Protein AF-A0A921V4W9-F1 (afdb_monomer_lite)

Secondary structure (DSSP, 8-state):
------------TT--TT--------------TTTSPPPTTT-B-SSSSSS-BBTTTB------TT--HHHHHHHHHHHHHHHHH--S-HHHHHHHHHHHHTT--B-HHHHHHHHHTS-TT-B-TTT--BHHHHHHHHHGGGBS-GGGHHHHHTTS-HHHHHHHHHHH-TTTT--TT--EEEEEEEETTSHHHHHHHHHHHHHHHTTSEEEEEEEETTEEPPHHHHTT--SGGGS-SSSEEEEEEEESS--SSGGGS-TT-HHHHHHHHHS--PPPGGGGGG--

Sequence (284 aa):
MMENLTLTHLDLSDNTLGNNGNAAADLEEVYDCASMEPPQEFFEDKDGDGKIDVCGDICMTIGLKNLSDIEQNHVEQKFLKEFKQLQVPAETKLIGLRSISTLYYFTCSQTQRLMEHFGTFERDSATGCLLRGEVFIVMFNRIIDEWNLSETLSLLDLTTKTQVLDRLGMLNCFHPLQQSEVYRQLQLNAFDQRQLILFLVKLAASGEAELTNVQLNGDTVEPEMWKTWTADDKLPTQGALGCSMRALQPVQSEAQLPPTSMRKKLMQTLLFKLPDKAQEQALS

pLDDT: mean 70.85, std 23.29, range [28.28, 95.38]

Radius of gyration: 22.7 Å; chains: 1; bounding box: 59×56×63 Å

Organism: NCBI:txid325452

Foldseek 3Di:
DDDDDDCPDDDCPPVPVPDDDDDPDPDDPPPPLVPDDDPPLQFDPPVPPPATDGPDDDPADAAPPDDDPVRNVVSLVVVLVVLLVDPDDVVVSLNVLLVVLVRHADALVSLLSVLVSQPLCDADPPQSFGSSLSSCLSNVVRHPQLLCVVVSLVSGDPSSSVVSCVVCPVQSSDALLRFKDWDAWQFLQDPRSVVVLLLQLLCVLVVQKDKPPWDWQNHGDDPVQSNVVNDNVSDDNGTTITIMMGGPDNDRDLVPDDPPHSSNVVNVVSDPPPPDPVVVVVPD

Structure (mmCIF, N/CA/C/O backbone):
data_AF-A0A921V4W9-F1
#
_entry.id   AF-A0A921V4W9-F1
#
loop_
_atom_site.group_PDB
_atom_site.id
_atom_site.type_symbol
_atom_site.label_atom_id
_atom_site.label_alt_id
_atom_site.label_comp_id
_atom_site.label_asym_id
_atom_site.label_entity_id
_atom_site.label_seq_id
_atom_site.pdbx_PDB_ins_code
_atom_site.Cartn_x
_atom_site.Cartn_y
_atom_site.Cartn_z
_atom_site.occupancy
_atom_site.B_iso_or_equiv
_atom_site.auth_seq_id
_atom_site.auth_comp_id
_atom_site.auth_asym_id
_atom_site.auth_atom_id
_atom_site.pdbx_PDB_model_num
ATOM 1 N N . MET A 1 1 ? -30.605 -2.096 -36.189 1.00 34.31 1 MET A N 1
ATOM 2 C CA . MET A 1 1 ? -31.418 -2.093 -34.957 1.00 34.31 1 MET A CA 1
ATOM 3 C C . MET A 1 1 ? -31.055 -3.349 -34.191 1.00 34.31 1 MET A C 1
ATOM 5 O O . MET A 1 1 ? -31.461 -4.423 -34.607 1.00 34.31 1 MET A O 1
ATOM 9 N N . MET A 1 2 ? -30.198 -3.220 -33.181 1.00 32.56 2 MET A N 1
ATOM 10 C CA . MET A 1 2 ? -29.895 -4.281 -32.218 1.00 32.56 2 MET A CA 1
ATOM 11 C C . MET A 1 2 ? -30.256 -3.740 -30.842 1.00 32.56 2 MET A C 1
ATOM 13 O O . MET A 1 2 ? -29.949 -2.591 -30.527 1.00 32.56 2 MET A O 1
ATOM 17 N N . GLU A 1 3 ? -31.011 -4.543 -30.111 1.00 33.91 3 GLU A N 1
ATOM 18 C CA . GLU A 1 3 ? -31.688 -4.190 -28.874 1.00 33.91 3 GLU A CA 1
ATOM 19 C C . GLU A 1 3 ? -30.709 -4.113 -27.697 1.00 33.91 3 GLU A C 1
ATOM 21 O O . GLU A 1 3 ? -29.785 -4.914 -27.568 1.00 33.91 3 GLU A O 1
ATOM 26 N N . ASN A 1 4 ? -30.947 -3.119 -26.842 1.00 36.62 4 ASN A N 1
ATOM 27 C CA . ASN A 1 4 ? -30.321 -2.943 -25.537 1.00 36.62 4 ASN A CA 1
ATOM 28 C C . ASN A 1 4 ? -30.648 -4.146 -24.638 1.00 36.62 4 ASN A C 1
ATOM 30 O O . ASN A 1 4 ? -31.812 -4.353 -24.297 1.00 36.62 4 ASN A O 1
ATOM 34 N N . LEU A 1 5 ? -29.632 -4.886 -24.197 1.00 36.94 5 LEU A N 1
ATOM 35 C CA . LEU A 1 5 ? -29.754 -5.837 -23.092 1.00 36.94 5 LEU A CA 1
ATOM 36 C C . LEU A 1 5 ? -29.299 -5.147 -21.804 1.00 36.94 5 LEU A C 1
ATOM 38 O O . LEU A 1 5 ? -28.118 -5.118 -21.469 1.00 36.94 5 LEU A O 1
ATOM 42 N N . THR A 1 6 ? -30.248 -4.563 -21.077 1.00 40.03 6 THR A N 1
ATOM 43 C CA . THR A 1 6 ? -30.055 -4.169 -19.679 1.00 40.03 6 THR A CA 1
ATOM 44 C C . THR A 1 6 ? -29.946 -5.421 -18.809 1.00 40.03 6 THR A C 1
ATOM 46 O O . THR A 1 6 ? -30.875 -6.225 -18.764 1.00 40.03 6 THR A O 1
ATOM 49 N N . LEU A 1 7 ? -28.819 -5.574 -18.108 1.00 34.88 7 LEU A N 1
ATOM 50 C CA . LEU A 1 7 ? -28.604 -6.568 -17.051 1.00 34.88 7 LEU A CA 1
ATOM 51 C C . LEU A 1 7 ? -29.578 -6.312 -15.890 1.00 34.88 7 LEU A C 1
ATOM 53 O O . LEU A 1 7 ? -29.307 -5.500 -15.011 1.00 34.88 7 LEU A O 1
ATOM 57 N N . THR A 1 8 ? -30.727 -6.983 -15.898 1.00 42.41 8 THR A N 1
ATOM 58 C CA . THR A 1 8 ? -31.728 -6.905 -14.818 1.00 42.41 8 THR A CA 1
ATOM 59 C C . THR A 1 8 ? -31.687 -8.102 -13.868 1.00 42.41 8 THR A C 1
ATOM 61 O O . THR A 1 8 ? -32.458 -8.139 -12.915 1.00 42.41 8 THR A O 1
ATOM 64 N N . HIS A 1 9 ? -30.811 -9.085 -14.103 1.00 39.97 9 HIS A N 1
ATOM 65 C CA . HIS A 1 9 ? -30.684 -10.264 -13.249 1.00 39.97 9 HIS A CA 1
ATOM 66 C C . HIS A 1 9 ? -29.256 -10.820 -13.300 1.00 39.97 9 HIS A C 1
ATOM 68 O O . HIS A 1 9 ? -28.704 -11.004 -14.384 1.00 39.97 9 HIS A O 1
ATOM 74 N N . LEU A 1 10 ? -28.670 -11.081 -12.132 1.00 42.50 10 LEU A N 1
ATOM 75 C CA . LEU A 1 10 ? -27.346 -11.678 -11.970 1.00 42.50 10 LEU A CA 1
ATOM 76 C C . LEU A 1 10 ? -27.567 -13.033 -11.285 1.00 42.50 10 LEU A C 1
ATOM 78 O O . LEU A 1 10 ? -27.857 -13.086 -10.094 1.00 42.50 10 LEU A O 1
ATOM 82 N N . ASP A 1 11 ? -27.557 -14.110 -12.071 1.00 41.72 11 ASP A N 1
ATOM 83 C CA . ASP A 1 11 ? -27.698 -15.479 -11.565 1.00 41.72 11 ASP A CA 1
ATOM 84 C C . ASP A 1 11 ? -26.314 -16.002 -11.153 1.00 41.72 11 ASP A C 1
ATOM 86 O O . ASP A 1 11 ? -25.398 -16.072 -11.971 1.00 41.72 11 ASP A O 1
ATOM 90 N N . LEU A 1 12 ? -26.149 -16.294 -9.862 1.00 46.16 12 LEU A N 1
ATOM 91 C CA . LEU A 1 12 ? -24.894 -16.747 -9.249 1.00 46.16 12 LEU A CA 1
ATOM 92 C C . LEU A 1 12 ? -24.861 -18.266 -9.021 1.00 46.16 12 LEU A C 1
ATOM 94 O O . LEU A 1 12 ? -23.921 -18.761 -8.400 1.00 46.16 12 LEU A O 1
ATOM 98 N N . SER A 1 13 ? -25.867 -19.005 -9.500 1.00 49.69 13 SER A N 1
ATOM 99 C CA . SER A 1 13 ? -25.976 -20.454 -9.279 1.00 49.69 13 SER A CA 1
ATOM 100 C C . SER A 1 13 ? -24.836 -21.266 -9.910 1.00 49.69 13 SER A C 1
ATOM 102 O O . SER A 1 13 ? -24.502 -22.331 -9.395 1.00 49.69 13 SER A O 1
ATOM 104 N N . ASP A 1 14 ? -24.169 -20.721 -10.931 1.00 43.53 14 ASP A N 1
ATOM 105 C CA . ASP A 1 14 ? -23.065 -21.372 -11.650 1.00 43.53 14 ASP A CA 1
ATOM 106 C C . ASP A 1 14 ? -21.669 -20.820 -11.293 1.00 43.53 14 ASP A C 1
ATOM 108 O O . ASP A 1 14 ? -20.692 -21.060 -12.009 1.00 43.53 14 ASP A O 1
ATOM 112 N N . ASN A 1 15 ? -21.520 -20.081 -10.184 1.00 40.69 15 ASN A N 1
ATOM 113 C CA . ASN A 1 15 ? -20.199 -19.602 -9.776 1.00 40.69 15 ASN A CA 1
ATOM 114 C C . ASN A 1 15 ? -19.363 -20.741 -9.159 1.00 40.69 15 ASN A C 1
ATOM 116 O O . ASN A 1 15 ? -19.431 -21.022 -7.966 1.00 40.69 15 ASN A O 1
ATOM 120 N N . THR A 1 16 ? -18.543 -21.400 -9.980 1.00 39.69 16 THR A N 1
ATOM 121 C CA . THR A 1 16 ? -17.633 -22.479 -9.554 1.00 39.69 16 THR A CA 1
ATOM 122 C C . THR A 1 16 ? -16.309 -21.983 -8.953 1.00 39.69 16 THR A C 1
ATOM 124 O O . THR A 1 16 ? -15.367 -22.766 -8.811 1.00 39.69 16 THR A O 1
ATOM 127 N N . LEU A 1 17 ? -16.198 -20.706 -8.567 1.00 39.31 17 LEU A N 1
ATOM 128 C CA . LEU A 1 17 ? -15.087 -20.217 -7.743 1.00 39.31 17 LEU A CA 1
ATOM 129 C C . LEU A 1 17 ? -15.308 -20.631 -6.282 1.00 39.31 17 LEU A C 1
ATOM 131 O O . LEU A 1 17 ? -15.832 -19.869 -5.478 1.00 39.31 17 LEU A O 1
ATOM 135 N N . GLY A 1 18 ? -14.911 -21.862 -5.949 1.00 39.38 18 GLY A N 1
ATOM 136 C CA . GLY A 1 18 ? -14.888 -22.330 -4.559 1.00 39.38 18 GLY A CA 1
ATOM 137 C C . GLY A 1 18 ? -14.968 -23.839 -4.347 1.00 39.38 18 GLY A C 1
ATOM 138 O O . GLY A 1 18 ? -14.787 -24.285 -3.221 1.00 39.38 18 GLY A O 1
ATOM 139 N N . ASN A 1 19 ? -15.201 -24.651 -5.381 1.00 39.69 19 ASN A N 1
ATOM 140 C CA . ASN A 1 19 ? -15.339 -26.095 -5.185 1.00 39.69 19 ASN A CA 1
ATOM 141 C C . ASN A 1 19 ? -14.092 -26.863 -5.635 1.00 39.69 19 ASN A C 1
ATOM 143 O O . ASN A 1 19 ? -14.089 -27.502 -6.682 1.00 39.69 19 ASN A O 1
ATOM 147 N N . ASN A 1 20 ? -13.032 -26.799 -4.828 1.00 32.97 20 ASN A N 1
ATOM 148 C CA . ASN A 1 20 ? -11.929 -27.753 -4.896 1.00 32.97 20 ASN A CA 1
ATOM 149 C C . ASN A 1 20 ? -11.653 -28.327 -3.501 1.00 32.97 20 ASN A C 1
ATOM 151 O O . ASN A 1 20 ? -10.864 -27.785 -2.739 1.00 32.97 20 ASN A O 1
ATOM 155 N N . GLY A 1 21 ? -12.272 -29.479 -3.232 1.00 29.72 21 GLY A N 1
ATOM 156 C CA . GLY A 1 21 ? -11.664 -30.555 -2.451 1.00 29.72 21 GLY A CA 1
ATOM 157 C C . GLY A 1 21 ? -11.807 -30.489 -0.931 1.00 29.72 21 GLY A C 1
ATOM 158 O O . GLY A 1 21 ? -11.017 -29.849 -0.256 1.00 29.72 21 GLY A O 1
ATOM 159 N N . ASN A 1 22 ? -12.752 -31.284 -0.416 1.00 34.72 22 ASN A N 1
ATOM 160 C CA . ASN A 1 22 ? -12.666 -32.134 0.785 1.00 34.72 22 ASN A CA 1
ATOM 161 C C . ASN A 1 22 ? -11.309 -32.141 1.535 1.00 34.72 22 ASN A C 1
ATOM 163 O O . ASN A 1 22 ? -10.578 -33.134 1.526 1.00 34.72 22 ASN A O 1
ATOM 167 N N . ALA A 1 23 ? -11.012 -31.071 2.262 1.00 32.16 23 ALA A N 1
ATOM 168 C CA . ALA A 1 23 ? -10.075 -31.090 3.371 1.00 32.16 23 ALA A CA 1
ATOM 169 C C . ALA A 1 23 ? -10.890 -30.781 4.623 1.00 32.16 23 ALA A C 1
ATOM 171 O O . ALA A 1 23 ? -11.484 -29.713 4.739 1.00 32.16 23 ALA A O 1
ATOM 172 N N . ALA A 1 24 ? -10.970 -31.756 5.525 1.00 33.78 24 ALA A N 1
ATOM 173 C CA . ALA A 1 24 ? -11.466 -31.551 6.873 1.00 33.78 24 ALA A CA 1
ATOM 174 C C . ALA A 1 24 ? -10.515 -30.570 7.577 1.00 33.78 24 ALA A C 1
ATOM 176 O O . ALA A 1 24 ? -9.504 -30.978 8.141 1.00 33.78 24 ALA A O 1
ATOM 177 N N . ALA A 1 25 ? -10.797 -29.280 7.441 1.00 31.77 25 ALA A N 1
ATOM 178 C CA . ALA A 1 25 ? -10.239 -28.223 8.258 1.00 31.77 25 ALA A CA 1
ATOM 179 C C . ALA A 1 25 ? -11.334 -27.833 9.246 1.00 31.77 25 ALA A C 1
ATOM 181 O O . ALA A 1 25 ? -12.488 -27.634 8.861 1.00 31.77 25 ALA A O 1
ATOM 182 N N . ASP A 1 26 ? -10.968 -27.848 10.520 1.00 31.42 26 ASP A N 1
ATOM 183 C CA . ASP A 1 26 ? -11.830 -27.517 11.639 1.00 31.42 26 ASP A CA 1
ATOM 184 C C . ASP A 1 26 ? -12.581 -26.204 11.385 1.00 31.42 26 ASP A C 1
ATOM 186 O O . ASP A 1 26 ? -12.045 -25.275 10.785 1.00 31.42 26 ASP A O 1
ATOM 190 N N . LEU A 1 27 ? -13.846 -26.171 11.809 1.00 31.28 27 LEU A N 1
ATOM 191 C CA . LEU A 1 27 ? -14.762 -25.037 11.705 1.00 31.28 27 LEU A CA 1
ATOM 192 C C . LEU A 1 27 ? -14.143 -23.774 12.333 1.00 31.28 27 LEU A C 1
ATOM 194 O O . LEU A 1 27 ? -14.368 -23.486 13.506 1.00 31.28 27 LEU A O 1
ATOM 198 N N . GLU A 1 28 ? -13.383 -23.004 11.556 1.00 30.91 28 GLU A N 1
ATOM 199 C CA . GLU A 1 28 ? -13.217 -21.578 11.803 1.00 30.91 28 GLU A CA 1
ATOM 200 C C . GLU A 1 28 ? -14.597 -20.940 11.634 1.00 30.91 28 GLU A C 1
ATOM 202 O O . GLU A 1 28 ? -15.241 -21.076 10.589 1.00 30.91 28 GLU A O 1
ATOM 207 N N . GLU A 1 29 ? -15.085 -20.286 12.688 1.00 29.58 29 GLU A N 1
ATOM 208 C CA . GLU A 1 29 ? -16.279 -19.450 12.619 1.00 29.58 29 GLU A CA 1
ATOM 209 C C . GLU A 1 29 ? -16.035 -18.350 11.580 1.00 29.58 29 GLU A C 1
ATOM 211 O O . GLU A 1 29 ? -15.402 -17.327 11.843 1.00 29.58 29 GLU A O 1
ATOM 216 N N . VAL A 1 30 ? -16.532 -18.571 10.365 1.00 28.44 30 VAL A N 1
ATOM 217 C CA . VAL A 1 30 ? -16.669 -17.529 9.354 1.00 28.44 30 VAL A CA 1
ATOM 218 C C . VAL A 1 30 ? -17.695 -16.541 9.900 1.00 28.44 30 VAL A C 1
ATOM 220 O O . VAL A 1 30 ? -18.902 -16.761 9.807 1.00 28.44 30 VAL A O 1
ATOM 223 N N . TYR A 1 31 ? -17.215 -15.469 10.527 1.00 29.55 31 TYR A N 1
ATOM 224 C CA . TYR A 1 31 ? -18.060 -14.372 10.977 1.00 29.55 31 TYR A CA 1
ATOM 225 C C . TYR A 1 31 ? -18.630 -13.653 9.752 1.00 29.55 31 TYR A C 1
ATOM 227 O O . TYR A 1 31 ? -17.961 -12.834 9.120 1.00 29.55 31 TYR A O 1
ATOM 235 N N . ASP A 1 32 ? -19.876 -13.974 9.406 1.00 33.12 32 ASP A N 1
ATOM 236 C CA . ASP A 1 32 ? -20.643 -13.241 8.407 1.00 33.12 32 ASP A CA 1
ATOM 237 C C . ASP A 1 32 ? -20.985 -11.848 8.957 1.00 33.12 32 ASP A C 1
ATOM 239 O O . ASP A 1 32 ? -21.989 -11.642 9.642 1.00 33.12 32 ASP A O 1
ATOM 243 N N . CYS A 1 33 ? -20.121 -10.878 8.659 1.00 29.45 33 CYS A N 1
ATOM 244 C CA . CYS A 1 33 ? -20.286 -9.476 9.034 1.00 29.45 33 CYS A CA 1
ATOM 245 C C . CYS A 1 33 ? -21.594 -8.851 8.512 1.00 29.45 33 CYS A C 1
ATOM 247 O O . CYS A 1 33 ? -21.994 -7.815 9.035 1.00 29.45 33 CYS A O 1
ATOM 249 N N . ALA A 1 34 ? -22.252 -9.439 7.502 1.00 30.02 34 ALA A N 1
ATOM 250 C CA . ALA A 1 34 ? -23.548 -8.967 7.008 1.00 30.02 34 ALA A CA 1
ATOM 251 C C . ALA A 1 34 ? -24.726 -9.459 7.869 1.00 30.02 34 ALA A C 1
ATOM 253 O O . ALA A 1 34 ? -25.808 -8.877 7.809 1.00 30.02 34 ALA A O 1
ATOM 254 N N . SER A 1 35 ? -24.513 -10.502 8.678 1.00 30.45 35 SER A N 1
ATOM 255 C CA . SER A 1 35 ? -25.516 -11.092 9.574 1.00 30.45 35 SER A CA 1
ATOM 256 C C . SER A 1 35 ? -25.479 -10.543 11.005 1.00 30.45 35 SER A C 1
ATOM 258 O O . SER A 1 35 ? -26.376 -10.831 11.796 1.00 30.45 35 SER A O 1
ATOM 260 N N . MET A 1 36 ? -24.460 -9.748 11.355 1.00 32.34 36 MET A N 1
ATOM 261 C CA . MET A 1 36 ? -24.387 -9.117 12.670 1.00 32.34 36 MET A CA 1
ATOM 262 C C . MET A 1 36 ? -25.380 -7.961 12.753 1.00 32.34 36 MET A C 1
ATOM 264 O O . MET A 1 36 ? -25.218 -6.943 12.079 1.00 32.34 36 MET A O 1
ATOM 268 N N . GLU A 1 37 ? -26.392 -8.104 13.610 1.00 33.03 37 GLU A N 1
ATOM 269 C CA . GLU A 1 37 ? -27.265 -6.987 13.952 1.00 33.03 37 GLU A CA 1
ATOM 270 C C . GLU A 1 37 ? -26.421 -5.871 14.597 1.00 33.03 37 GLU A C 1
ATOM 272 O O . GLU A 1 37 ? -25.704 -6.125 15.574 1.00 33.03 37 GLU A O 1
ATOM 277 N N . PRO A 1 38 ? -26.455 -4.638 14.059 1.00 36.62 38 PRO A N 1
ATOM 278 C CA . PRO A 1 38 ? -25.764 -3.518 14.675 1.00 36.62 38 PRO A CA 1
ATOM 279 C C . PRO A 1 38 ? -26.324 -3.310 16.091 1.00 36.62 38 PRO A C 1
ATOM 281 O O . PRO A 1 38 ? -27.544 -3.343 16.269 1.00 36.62 38 PRO A O 1
ATOM 284 N N . PRO A 1 39 ? -25.474 -3.105 17.114 1.00 36.75 39 PRO A N 1
ATOM 285 C CA . PRO A 1 39 ? -25.946 -2.929 18.482 1.00 36.75 39 PRO A CA 1
ATOM 286 C C . PRO A 1 39 ? -26.931 -1.754 18.561 1.00 36.75 39 PRO A C 1
ATOM 288 O O . PRO A 1 39 ? -26.575 -0.618 18.247 1.00 36.75 39 PRO A O 1
ATOM 291 N N . GLN A 1 40 ? -28.164 -2.050 18.993 1.00 34.09 40 GLN A N 1
ATOM 292 C CA . GLN A 1 40 ? -29.301 -1.117 19.033 1.00 34.09 40 GLN A CA 1
ATOM 293 C C . GLN A 1 40 ? -29.005 0.173 19.813 1.00 34.09 40 GLN A C 1
ATOM 295 O O . GLN A 1 40 ? -29.494 1.233 19.448 1.00 34.09 40 GLN A O 1
ATOM 300 N N . GLU A 1 41 ? -28.170 0.103 20.851 1.00 37.88 41 GLU A N 1
ATOM 301 C CA . GLU A 1 41 ? -27.848 1.252 21.713 1.00 37.88 41 GLU A CA 1
ATOM 302 C C . GLU A 1 41 ? -26.733 2.161 21.159 1.00 37.88 41 GLU A C 1
ATOM 304 O O . GLU A 1 41 ? -26.455 3.221 21.720 1.00 37.88 41 GLU A O 1
ATOM 309 N N . PHE A 1 42 ? -26.057 1.759 20.078 1.00 37.62 42 PHE A N 1
ATOM 310 C CA . PHE A 1 42 ? -24.886 2.475 19.555 1.00 37.62 42 PHE A CA 1
ATOM 311 C C . PHE A 1 42 ? -25.248 3.487 18.455 1.00 37.62 42 PHE A C 1
ATOM 313 O O . PHE A 1 42 ? -24.480 4.412 18.186 1.00 37.62 42 PHE A O 1
ATOM 320 N N . PHE A 1 43 ? -26.407 3.302 17.819 1.00 43.62 43 PHE A N 1
ATOM 321 C CA . PHE A 1 43 ? -26.755 3.922 16.547 1.00 43.62 43 PHE A CA 1
ATOM 322 C C . PHE A 1 43 ? -28.270 4.216 16.464 1.00 43.62 43 PHE A C 1
ATOM 324 O O . PHE A 1 43 ? -28.994 3.541 15.737 1.00 43.62 43 PHE A O 1
ATOM 331 N N . GLU A 1 44 ? -28.768 5.203 17.214 1.00 42.12 44 GLU A N 1
ATOM 332 C CA . GLU A 1 44 ? -30.156 5.683 17.080 1.00 42.12 44 GLU A CA 1
ATOM 333 C C . GLU A 1 44 ? -30.188 6.929 16.181 1.00 42.12 44 GLU A C 1
ATOM 335 O O . GLU A 1 44 ? -29.396 7.831 16.389 1.00 42.12 44 GLU A O 1
ATOM 340 N N . ASP A 1 45 ? -31.082 7.007 15.193 1.00 48.72 45 ASP A N 1
ATOM 341 C CA . ASP A 1 45 ? -31.432 8.261 14.493 1.00 48.72 45 ASP A CA 1
ATOM 342 C C . ASP A 1 45 ? -32.591 8.901 15.270 1.00 48.72 45 ASP A C 1
ATOM 344 O O . ASP A 1 45 ? -33.755 8.513 15.115 1.00 48.72 45 ASP A O 1
ATOM 348 N N . LYS A 1 46 ? -32.267 9.773 16.228 1.00 46.31 46 LYS A N 1
ATOM 349 C CA . LYS A 1 46 ? -33.241 10.310 17.186 1.00 46.31 46 LYS A CA 1
ATOM 350 C C . LYS A 1 46 ? -34.092 11.416 16.592 1.00 46.31 46 LYS A C 1
ATOM 352 O O . LYS A 1 46 ? -35.219 11.605 17.061 1.00 46.31 46 LYS A O 1
ATOM 357 N N . ASP A 1 47 ? -33.565 12.165 15.630 1.00 51.16 47 ASP A N 1
ATOM 358 C CA . ASP A 1 47 ? -34.279 13.280 15.011 1.00 51.16 47 ASP A CA 1
ATOM 359 C C . ASP A 1 47 ? -34.923 12.936 13.657 1.00 51.16 47 ASP A C 1
ATOM 361 O O . ASP A 1 47 ? -35.766 13.697 13.168 1.00 51.16 47 ASP A O 1
ATOM 365 N N . GLY A 1 48 ? -34.650 11.742 13.124 1.00 45.78 48 GLY A N 1
ATOM 366 C CA . GLY A 1 48 ? -35.260 11.213 11.911 1.00 45.78 48 GLY A CA 1
ATOM 367 C C . GLY A 1 48 ? -34.745 11.890 10.644 1.00 45.78 48 GLY A C 1
ATOM 368 O O . GLY A 1 48 ? -35.463 11.915 9.638 1.00 45.78 48 GLY A O 1
ATOM 369 N N . ASP A 1 49 ? -33.548 12.481 10.688 1.00 51.09 49 ASP A N 1
ATOM 370 C CA . ASP A 1 49 ? -32.942 13.180 9.556 1.00 51.09 49 ASP A CA 1
ATOM 371 C C . ASP A 1 49 ? -32.159 12.252 8.605 1.00 51.09 49 ASP A C 1
ATOM 373 O O . ASP A 1 49 ? -31.670 12.696 7.556 1.00 51.09 49 ASP A O 1
ATOM 377 N N . GLY A 1 50 ? -32.097 10.954 8.925 1.00 38.38 50 GLY A N 1
ATOM 378 C CA . GLY A 1 50 ? -31.375 9.942 8.163 1.00 38.38 50 GLY A CA 1
ATOM 379 C C . GLY A 1 50 ? -29.896 9.827 8.537 1.00 38.38 50 GLY A C 1
ATOM 380 O O . GLY A 1 50 ? -29.136 9.207 7.784 1.00 38.38 50 GLY A O 1
ATOM 381 N N . LYS A 1 51 ? -29.465 10.416 9.659 1.00 43.22 51 LYS A N 1
ATOM 382 C CA . LYS A 1 51 ? -28.119 10.276 10.223 1.00 43.22 51 LYS A CA 1
ATOM 383 C C . LYS A 1 51 ? -28.185 9.547 11.556 1.00 43.22 51 LYS A C 1
ATOM 385 O O . LYS A 1 51 ? -29.160 9.588 12.286 1.00 43.22 51 LYS A O 1
ATOM 390 N N . ILE A 1 52 ? -27.106 8.841 11.863 1.00 42.81 52 ILE A N 1
ATOM 391 C CA . ILE A 1 52 ? -27.017 8.085 13.102 1.00 42.81 52 ILE A CA 1
ATOM 392 C C . ILE A 1 52 ? -26.512 9.006 14.220 1.00 42.81 52 ILE A C 1
ATOM 394 O O . ILE A 1 52 ? -25.341 9.400 14.205 1.00 42.81 52 ILE A O 1
ATOM 398 N N . ASP A 1 53 ? -27.369 9.295 15.199 1.00 44.53 53 ASP A N 1
ATOM 399 C CA . ASP A 1 53 ? -27.029 10.012 16.426 1.00 44.53 53 ASP A CA 1
ATOM 400 C C . ASP A 1 53 ? -26.356 9.047 17.406 1.00 44.53 53 ASP A C 1
ATOM 402 O O . ASP A 1 53 ? -26.976 8.373 18.233 1.00 44.53 53 ASP A O 1
ATOM 406 N N . VAL A 1 54 ? -25.031 8.966 17.327 1.00 39.69 54 VAL A N 1
ATOM 407 C CA . VAL A 1 54 ? -24.258 8.273 18.362 1.00 39.69 54 VAL A CA 1
ATOM 408 C C . VAL A 1 54 ? -24.449 9.040 19.674 1.00 39.69 54 VAL A C 1
ATOM 410 O O . VAL A 1 54 ? -24.306 10.262 19.699 1.00 39.69 54 VAL A O 1
ATOM 413 N N . CYS A 1 55 ? -24.808 8.321 20.744 1.00 31.41 55 CYS A N 1
ATOM 414 C CA . CYS A 1 55 ? -25.153 8.841 22.071 1.00 31.41 55 CYS A CA 1
ATOM 415 C C . CYS A 1 55 ? -24.470 10.179 22.438 1.00 31.41 55 CYS A C 1
ATOM 417 O O . CYS A 1 55 ? -23.317 10.205 22.864 1.00 31.41 55 CYS A O 1
ATOM 419 N N . GLY A 1 56 ? -25.250 11.264 22.350 1.00 29.34 56 GLY A N 1
ATOM 420 C CA . GLY A 1 56 ? -24.920 12.602 22.848 1.00 29.34 56 GLY A CA 1
ATOM 421 C C . GLY A 1 56 ? -24.319 13.536 21.797 1.00 29.34 56 GLY A C 1
ATOM 422 O O . GLY A 1 56 ? -23.109 13.591 21.643 1.00 29.34 56 GLY A O 1
ATOM 423 N N . ASP A 1 57 ? -25.167 14.343 21.153 1.00 28.28 57 ASP A N 1
ATOM 424 C CA . ASP A 1 57 ? -24.816 15.546 20.377 1.00 28.28 57 ASP A CA 1
ATOM 425 C C . ASP A 1 57 ? -23.831 15.376 19.201 1.00 28.28 57 ASP A C 1
ATOM 427 O O . ASP A 1 57 ? -23.100 16.317 18.866 1.00 28.28 57 ASP A O 1
ATOM 431 N N . ILE A 1 58 ? -23.786 14.219 18.534 1.00 34.41 58 ILE A N 1
ATOM 432 C CA . ILE A 1 58 ? -22.859 13.984 17.414 1.00 34.41 58 ILE A CA 1
ATOM 433 C C . ILE A 1 58 ? -23.616 13.651 16.133 1.00 34.41 58 ILE A C 1
ATOM 435 O O . ILE A 1 58 ? -23.651 12.518 15.667 1.00 34.41 58 ILE A O 1
ATOM 439 N N . CYS A 1 59 ? -24.130 14.696 15.495 1.00 28.95 59 CYS A N 1
ATOM 440 C CA . CYS A 1 59 ? -24.390 14.675 14.065 1.00 28.95 59 CYS A CA 1
ATOM 441 C C . CYS A 1 59 ? -23.020 14.780 13.360 1.00 28.95 59 CYS A C 1
ATOM 443 O O . CYS A 1 59 ? -22.445 15.868 13.258 1.00 28.95 59 CYS A O 1
ATOM 445 N N . MET A 1 60 ? -22.411 13.653 12.978 1.00 35.88 60 MET A N 1
ATOM 446 C CA . MET A 1 60 ? -21.126 13.645 12.265 1.00 35.88 60 MET A CA 1
ATOM 447 C C . MET A 1 60 ? -21.342 13.647 10.758 1.00 35.88 60 MET A C 1
ATOM 449 O O . MET A 1 60 ? -22.200 12.960 10.221 1.00 35.88 60 MET A O 1
ATOM 453 N N . THR A 1 61 ? -20.552 14.451 10.058 1.00 34.69 61 THR A N 1
ATOM 454 C CA . THR A 1 61 ? -20.603 14.594 8.604 1.00 34.69 61 THR A CA 1
ATOM 455 C C . THR A 1 61 ? -19.164 14.612 8.092 1.00 34.69 61 THR A C 1
ATOM 457 O O . THR A 1 61 ? -18.595 15.678 7.893 1.00 34.69 61 THR A O 1
ATOM 460 N N . ILE A 1 62 ? -18.525 13.447 7.934 1.00 36.59 62 ILE A N 1
ATOM 461 C CA . ILE A 1 62 ? -17.121 13.347 7.481 1.00 36.59 62 ILE A CA 1
ATOM 462 C C . ILE A 1 62 ? -17.070 12.754 6.071 1.00 36.59 62 ILE A C 1
ATOM 464 O O . ILE A 1 62 ? -16.747 11.595 5.863 1.00 36.59 62 ILE A O 1
ATOM 468 N N . GLY A 1 63 ? -17.416 13.547 5.062 1.00 36.00 63 GLY A N 1
ATOM 469 C CA . GLY A 1 63 ? -17.385 13.063 3.674 1.00 36.00 63 GLY A CA 1
ATOM 470 C C . GLY A 1 63 ? -18.369 13.727 2.720 1.00 36.00 63 GLY A C 1
ATOM 471 O O . GLY A 1 63 ? -18.478 13.307 1.569 1.00 36.00 63 GLY A O 1
ATOM 472 N N . LEU A 1 64 ? -19.081 14.776 3.143 1.00 33.69 64 LEU A N 1
ATOM 473 C CA . LEU A 1 64 ? -19.807 15.610 2.190 1.00 33.69 64 LEU A CA 1
ATOM 474 C C . LEU A 1 64 ? -18.821 16.507 1.439 1.00 33.69 64 LEU A C 1
ATOM 476 O O . LEU A 1 64 ? -17.990 17.180 2.043 1.00 33.69 64 LEU A O 1
ATOM 480 N N . LYS A 1 65 ? -18.970 16.556 0.111 1.00 34.53 65 LYS A N 1
ATOM 481 C CA . LYS A 1 65 ? -18.165 17.335 -0.850 1.00 34.53 65 LYS A CA 1
ATOM 482 C C . LYS A 1 65 ? -18.169 18.869 -0.643 1.00 34.53 65 LYS A C 1
ATOM 484 O O . LYS A 1 65 ? -17.746 19.581 -1.543 1.00 34.53 65 LYS A O 1
ATOM 489 N N . ASN A 1 66 ? -18.621 19.385 0.503 1.0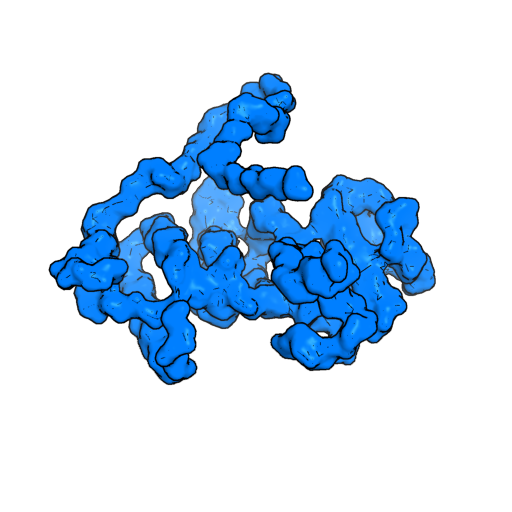0 39.16 66 ASN A N 1
ATOM 490 C CA . ASN A 1 66 ? -18.897 20.810 0.733 1.00 39.16 66 ASN A CA 1
ATOM 491 C C . ASN A 1 66 ? -18.443 21.350 2.107 1.00 39.16 66 ASN A C 1
ATOM 493 O O . ASN A 1 66 ? -18.875 22.435 2.483 1.00 39.16 66 ASN A O 1
ATOM 497 N N . LEU A 1 67 ? -17.611 20.626 2.864 1.00 41.03 67 LEU A N 1
ATOM 498 C CA . LEU A 1 67 ? -17.027 21.149 4.108 1.00 41.03 67 LEU A CA 1
ATOM 499 C C . LEU A 1 67 ? -15.633 21.712 3.848 1.00 41.03 67 LEU A C 1
ATOM 501 O O . LEU A 1 67 ? -14.818 21.062 3.190 1.00 41.03 67 LEU A O 1
ATOM 505 N N . SER A 1 68 ? -15.358 22.895 4.393 1.00 49.34 68 SER A N 1
ATOM 506 C CA . SER A 1 68 ? -14.016 23.477 4.412 1.00 49.34 68 SER A CA 1
ATOM 507 C C . SER A 1 68 ? -13.055 22.623 5.248 1.00 49.34 68 SER A C 1
ATOM 509 O O . SER A 1 68 ? -13.470 21.915 6.169 1.00 49.34 68 SER A O 1
ATOM 511 N N . ASP A 1 69 ? -11.752 22.727 4.980 1.00 50.81 69 ASP A N 1
ATOM 512 C CA . ASP A 1 69 ? -10.705 21.997 5.715 1.00 50.81 69 ASP A CA 1
ATOM 513 C C . ASP A 1 69 ? -10.788 22.211 7.239 1.00 50.81 69 ASP A C 1
ATOM 515 O O . ASP A 1 69 ? -10.437 21.336 8.030 1.00 50.81 69 ASP A O 1
ATOM 519 N N . ILE A 1 70 ? -11.274 23.379 7.672 1.00 48.78 70 ILE A N 1
ATOM 520 C CA . ILE A 1 70 ? -11.453 23.730 9.087 1.00 48.78 70 ILE A CA 1
ATOM 521 C C . ILE A 1 70 ? -12.588 22.911 9.710 1.00 48.78 70 ILE A C 1
ATOM 523 O O . ILE A 1 70 ? -12.444 22.399 10.820 1.00 48.78 70 ILE A O 1
ATOM 527 N N . GLU A 1 71 ? -13.705 22.766 9.000 1.00 50.41 71 GLU A N 1
ATOM 528 C CA . GLU A 1 71 ? -14.866 22.009 9.471 1.00 50.41 71 GLU A CA 1
ATOM 529 C C . GLU A 1 71 ? -14.560 20.512 9.507 1.00 50.41 71 GLU A C 1
ATOM 531 O O . GLU A 1 71 ? -14.867 19.855 10.498 1.00 50.41 71 GLU A O 1
ATOM 536 N N . GLN A 1 72 ? -13.860 19.988 8.497 1.00 52.00 72 GLN A N 1
ATOM 537 C CA . GLN A 1 72 ? -13.408 18.593 8.496 1.00 52.00 72 GLN A CA 1
ATOM 538 C C . GLN A 1 72 ? -12.488 18.295 9.688 1.00 52.00 72 GLN A C 1
ATOM 540 O O . GLN A 1 72 ? -12.713 17.325 10.411 1.00 52.00 72 GLN A O 1
ATOM 545 N N . ASN A 1 73 ? -11.510 19.170 9.955 1.00 55.25 73 ASN A N 1
ATOM 546 C CA . ASN A 1 73 ? -10.632 19.038 11.120 1.00 55.25 73 ASN A CA 1
ATOM 547 C C . ASN A 1 73 ? -11.401 19.126 12.447 1.00 55.25 73 ASN A C 1
ATOM 549 O O . ASN A 1 73 ? -11.086 18.401 13.388 1.00 55.25 73 ASN A O 1
ATOM 553 N N . HIS A 1 74 ? -12.402 20.003 12.554 1.00 55.50 74 HIS A N 1
ATOM 554 C CA . HIS A 1 74 ? -13.200 20.131 13.775 1.00 55.50 74 HIS A CA 1
ATOM 555 C C . HIS A 1 74 ? -14.014 18.864 14.064 1.00 55.50 74 HIS A C 1
ATOM 557 O O . HIS A 1 74 ? -14.024 18.380 15.198 1.00 55.50 74 HIS A O 1
ATOM 563 N N . VAL A 1 75 ? -14.657 18.307 13.035 1.00 55.59 75 VAL A N 1
ATOM 564 C CA . VAL A 1 75 ? -15.452 17.080 13.148 1.00 55.59 75 VAL A CA 1
ATOM 565 C C . VAL A 1 75 ? -14.553 15.877 13.453 1.00 55.59 75 VAL A C 1
ATOM 567 O O . VAL A 1 75 ? -14.882 15.084 14.332 1.00 55.59 75 VAL A O 1
ATOM 570 N N . GLU A 1 76 ? -13.376 15.784 12.828 1.00 59.31 76 GLU A N 1
ATOM 571 C CA . GLU A 1 76 ? -12.376 14.757 13.146 1.00 59.31 76 GLU A CA 1
ATOM 572 C C . GLU A 1 76 ? -11.908 14.847 14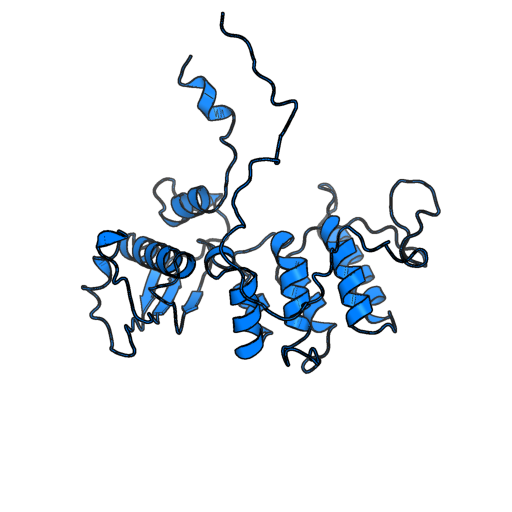.605 1.00 59.31 76 GLU A C 1
ATOM 574 O O . GLU A 1 76 ? -11.894 13.849 15.321 1.00 59.31 76 GLU A O 1
ATOM 579 N N . GLN A 1 77 ? -11.546 16.041 15.081 1.00 60.84 77 GLN A N 1
ATOM 580 C CA . GLN A 1 77 ? -11.096 16.226 16.465 1.00 60.84 77 GLN A CA 1
ATOM 581 C C . GLN A 1 77 ? -12.186 15.854 17.470 1.00 60.84 77 GLN A C 1
ATOM 583 O O . GLN A 1 77 ? -11.886 15.292 18.525 1.00 60.84 77 GLN A O 1
ATOM 588 N N . LYS A 1 78 ? -13.449 16.143 17.143 1.00 61.59 78 LYS A N 1
ATOM 589 C CA . LYS A 1 78 ? -14.597 15.744 17.955 1.00 61.59 78 LYS A CA 1
ATOM 590 C C . LYS A 1 78 ? -14.751 14.218 17.978 1.00 61.59 78 LYS A C 1
ATOM 592 O O . LYS A 1 78 ? -14.741 13.649 19.068 1.00 61.59 78 LYS A O 1
ATOM 597 N N . PHE A 1 79 ? -14.720 13.571 16.809 1.00 66.75 79 PHE A N 1
ATOM 598 C CA . PHE A 1 79 ? -14.750 12.112 16.687 1.00 66.75 79 PHE A CA 1
ATOM 599 C C . PHE A 1 79 ? -13.645 11.435 17.496 1.00 66.75 79 PHE A C 1
ATOM 601 O O . PHE A 1 79 ? -13.919 10.575 18.324 1.00 66.75 79 PHE A O 1
ATOM 608 N N . LEU A 1 80 ? -12.388 11.837 17.287 1.00 65.25 80 LEU A N 1
ATOM 609 C CA . LEU A 1 80 ? -11.235 11.237 17.961 1.00 65.25 80 LEU A CA 1
ATOM 610 C C . LEU A 1 80 ? -11.312 11.436 19.478 1.00 65.25 80 LEU A C 1
ATOM 612 O O . LEU A 1 80 ? -10.963 10.542 20.252 1.00 65.25 80 LEU A O 1
ATOM 616 N N . LYS A 1 81 ? -11.802 12.598 19.925 1.00 64.75 81 LYS A N 1
ATOM 617 C CA . LYS A 1 81 ? -12.007 12.882 21.346 1.00 64.75 81 LYS A CA 1
ATOM 618 C C . LYS A 1 81 ? -13.065 11.963 21.950 1.00 64.75 81 LYS A C 1
ATOM 620 O O . LYS A 1 81 ? -12.819 11.406 23.018 1.00 64.75 81 LYS A O 1
ATOM 625 N N . GLU A 1 82 ? -14.198 11.790 21.286 1.00 64.94 82 GLU A N 1
ATOM 626 C CA . GLU A 1 82 ? -15.287 10.926 21.754 1.00 64.94 82 GLU A CA 1
ATOM 627 C C . GLU A 1 82 ? -14.890 9.453 21.688 1.00 64.94 82 GLU A C 1
ATOM 629 O O . GLU A 1 82 ? -14.998 8.745 22.685 1.00 64.94 82 GLU A O 1
ATOM 634 N N . PHE A 1 83 ? -14.288 9.015 20.581 1.00 68.00 83 PHE A N 1
ATOM 635 C CA . PHE A 1 83 ? -13.760 7.663 20.401 1.00 68.00 83 PHE A CA 1
ATOM 636 C C . PHE A 1 83 ? -12.734 7.289 21.480 1.00 68.00 83 PHE A C 1
ATOM 638 O O . PHE A 1 83 ? -12.740 6.175 22.011 1.00 68.00 83 PHE A O 1
ATOM 645 N N . LYS A 1 84 ? -11.876 8.240 21.868 1.00 67.62 84 LYS A N 1
ATOM 646 C CA . LYS A 1 84 ? -10.939 8.074 22.986 1.00 67.62 84 LYS A CA 1
ATOM 647 C C . LYS A 1 84 ? -11.647 7.984 24.340 1.00 67.62 84 LYS A C 1
ATOM 649 O O . LYS A 1 84 ? -11.163 7.281 25.225 1.00 67.62 84 LYS A O 1
ATOM 654 N N . GLN A 1 85 ? -12.743 8.716 24.524 1.00 68.44 85 GLN A N 1
ATOM 655 C CA . GLN A 1 85 ? -13.519 8.737 25.768 1.00 68.44 85 GLN A CA 1
ATOM 656 C C . GLN A 1 85 ? -14.398 7.493 25.949 1.00 68.44 85 GLN A C 1
ATOM 658 O O . GLN A 1 85 ? -14.773 7.195 27.084 1.00 68.44 85 GLN A O 1
ATOM 663 N N . LEU A 1 86 ? -14.672 6.736 24.879 1.00 67.00 86 LEU A N 1
ATOM 664 C CA . LEU A 1 86 ? -15.380 5.459 24.955 1.00 67.00 86 LEU A CA 1
ATOM 665 C C . LEU A 1 86 ? -14.600 4.450 25.817 1.00 67.00 86 LEU A C 1
ATOM 667 O O . LEU A 1 86 ? -13.554 3.923 25.418 1.00 67.00 86 LEU A O 1
ATOM 671 N N . GLN A 1 87 ? -15.147 4.149 26.996 1.00 71.75 87 GLN A N 1
ATOM 672 C CA . GLN A 1 87 ? -14.663 3.102 27.900 1.00 71.75 87 GLN A CA 1
ATOM 673 C C . GLN A 1 87 ? -15.254 1.735 27.534 1.00 71.75 87 GLN A C 1
ATOM 675 O O . GLN A 1 87 ? -15.911 1.088 28.344 1.00 71.75 87 GLN A O 1
ATOM 680 N N . VAL A 1 88 ? -15.033 1.309 26.293 1.00 76.31 88 VAL A N 1
ATOM 681 C CA . VAL A 1 88 ? -15.432 -0.016 25.797 1.00 76.31 88 VAL A CA 1
ATOM 682 C C . VAL A 1 88 ? -14.195 -0.833 25.403 1.00 76.31 88 VAL A C 1
ATOM 684 O O . VAL A 1 88 ? -13.161 -0.228 25.088 1.00 76.31 88 VAL A O 1
ATOM 687 N N . PRO A 1 89 ? -14.271 -2.178 25.417 1.00 79.62 89 PRO A N 1
ATOM 688 C CA . PRO A 1 89 ? -13.190 -3.045 24.945 1.00 79.62 89 PRO A CA 1
ATOM 689 C C . PRO A 1 89 ? -12.778 -2.739 23.500 1.00 79.62 89 PRO A C 1
ATOM 691 O O . PRO A 1 89 ? -13.576 -2.227 22.707 1.00 79.62 89 PRO A O 1
ATOM 694 N N . ALA A 1 90 ? -11.533 -3.054 23.140 1.00 81.31 90 ALA A N 1
ATOM 695 C CA . ALA A 1 90 ? -11.002 -2.777 21.807 1.00 81.31 90 ALA A CA 1
ATOM 696 C C . ALA A 1 90 ? -11.767 -3.517 20.700 1.00 81.31 90 ALA A C 1
ATOM 698 O O . A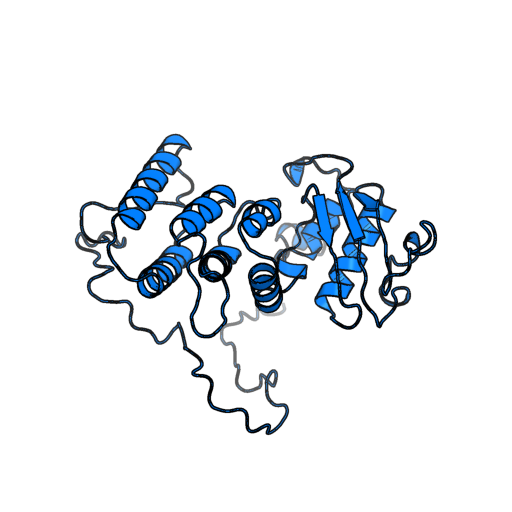LA A 1 90 ? -11.969 -2.964 19.620 1.00 81.31 90 ALA A O 1
ATOM 699 N N . GLU A 1 91 ? -12.281 -4.713 20.982 1.00 79.88 91 GLU A N 1
ATOM 700 C CA . GLU A 1 91 ? -13.123 -5.483 20.067 1.00 79.88 91 GLU A CA 1
ATOM 701 C C . GLU A 1 91 ? -14.401 -4.708 19.716 1.00 79.88 91 GLU A C 1
ATOM 703 O O . GLU A 1 91 ? -14.761 -4.576 18.546 1.00 79.88 91 GLU A O 1
ATOM 708 N N . THR A 1 92 ? -15.047 -4.099 20.715 1.00 79.31 92 THR A N 1
ATOM 709 C CA . THR A 1 92 ? -16.226 -3.246 20.510 1.00 79.31 92 THR A CA 1
ATOM 710 C C . THR A 1 92 ? -15.877 -1.998 19.698 1.00 79.31 92 THR A C 1
ATOM 712 O O . THR A 1 92 ? -16.646 -1.590 18.827 1.00 79.31 92 THR A O 1
ATOM 715 N N . LYS A 1 93 ? -14.691 -1.412 19.918 1.00 80.44 93 LYS A N 1
ATOM 716 C CA . LYS A 1 93 ? -14.205 -0.278 19.112 1.00 80.44 93 LYS A CA 1
ATOM 717 C C . LYS A 1 93 ? -13.993 -0.663 17.649 1.00 80.44 93 LYS A C 1
ATOM 719 O O . LYS A 1 93 ? -14.348 0.119 16.771 1.00 80.44 93 LYS A O 1
ATOM 724 N N . LEU A 1 94 ? -13.456 -1.854 17.375 1.00 83.44 94 LEU A N 1
ATOM 725 C CA . LEU A 1 94 ? -13.280 -2.362 16.010 1.00 83.44 94 LEU A CA 1
ATOM 726 C C . LEU A 1 94 ? -14.621 -2.575 15.300 1.00 83.44 94 LEU A C 1
ATOM 728 O O . LEU A 1 94 ? -14.742 -2.220 14.129 1.00 83.44 94 LEU A O 1
ATOM 732 N N . ILE A 1 95 ? -15.635 -3.096 15.999 1.00 79.62 95 ILE A N 1
ATOM 733 C CA . ILE A 1 95 ? -16.997 -3.220 15.453 1.00 79.62 95 ILE A CA 1
ATOM 734 C C . ILE A 1 95 ? -17.544 -1.837 15.080 1.00 79.62 95 ILE A C 1
ATOM 736 O O . ILE A 1 95 ? -17.991 -1.640 13.953 1.00 79.62 95 ILE A O 1
ATOM 740 N N . GLY A 1 96 ? -17.430 -0.855 15.981 1.00 74.19 96 GLY A N 1
ATOM 741 C CA . GLY A 1 96 ? -17.852 0.520 15.702 1.00 74.19 96 GLY A CA 1
ATOM 742 C C . GLY A 1 96 ? -17.122 1.134 14.502 1.00 74.19 96 GLY A C 1
ATOM 743 O O . GLY A 1 96 ? -17.753 1.743 13.638 1.00 74.19 96 GLY A O 1
ATOM 744 N N . LEU A 1 97 ? -15.806 0.921 14.395 1.00 81.94 97 LEU A N 1
ATOM 745 C CA . LEU A 1 97 ? -15.019 1.382 13.248 1.00 81.94 97 LEU A CA 1
ATOM 746 C C . LEU A 1 97 ? -15.468 0.747 11.931 1.00 81.94 97 LEU A C 1
ATOM 748 O O . LEU A 1 97 ? -15.502 1.447 10.925 1.00 81.94 97 LEU A O 1
ATOM 752 N N . ARG A 1 98 ? -15.850 -0.537 11.920 1.00 80.88 98 ARG A N 1
ATOM 753 C CA . ARG A 1 98 ? -16.390 -1.195 10.717 1.00 80.88 98 ARG A CA 1
ATOM 754 C C . ARG A 1 98 ? -17.688 -0.544 10.252 1.00 80.88 98 ARG A C 1
ATOM 756 O O . ARG A 1 98 ? -17.845 -0.321 9.057 1.00 80.88 98 ARG A O 1
ATOM 763 N N . SER A 1 99 ? -18.580 -0.183 11.171 1.00 71.88 99 SER A N 1
ATOM 764 C CA . SER A 1 99 ? -19.808 0.538 10.818 1.00 71.88 99 SER A CA 1
ATOM 765 C C . SER A 1 99 ? -19.496 1.921 10.242 1.00 71.88 99 SER A C 1
ATOM 767 O O . SER A 1 99 ? -19.994 2.282 9.178 1.00 71.88 99 SER A O 1
ATOM 769 N N . ILE A 1 100 ? -18.608 2.674 10.897 1.00 70.12 100 ILE A N 1
ATOM 770 C CA . ILE A 1 100 ? -18.228 4.037 10.493 1.00 70.12 100 ILE A CA 1
ATOM 771 C C . ILE A 1 100 ? -17.474 4.043 9.160 1.00 70.12 100 ILE A C 1
ATOM 773 O O . ILE A 1 100 ? -17.672 4.944 8.343 1.00 70.12 100 ILE A O 1
ATOM 777 N N . SER A 1 101 ? -16.641 3.030 8.901 1.00 74.88 101 SER A N 1
ATOM 778 C CA . SER A 1 101 ? -15.882 2.940 7.656 1.00 74.88 101 SER A CA 1
ATOM 779 C C . SER A 1 101 ? -16.805 2.821 6.445 1.00 74.88 101 SER A C 1
ATOM 781 O O . SER A 1 101 ? -16.429 3.243 5.362 1.00 74.88 101 SER A O 1
ATOM 783 N N . THR A 1 102 ? -18.046 2.343 6.591 1.00 72.06 102 THR A N 1
ATOM 784 C CA . THR A 1 102 ? -19.005 2.325 5.471 1.00 72.06 102 THR A CA 1
ATOM 785 C C . THR A 1 102 ? -19.460 3.712 5.017 1.00 72.06 102 THR A C 1
ATOM 787 O O . THR A 1 102 ? -19.878 3.861 3.868 1.00 72.06 102 THR A O 1
ATOM 790 N N . LEU A 1 103 ? -19.341 4.719 5.883 1.00 63.28 103 LEU A N 1
ATOM 791 C CA . LEU A 1 103 ? -19.932 6.042 5.690 1.00 63.28 103 LEU A CA 1
ATOM 792 C C . LEU A 1 103 ? -18.917 7.090 5.230 1.00 63.28 103 LEU A C 1
ATOM 794 O O . LEU A 1 103 ? -19.290 8.047 4.549 1.00 63.28 103 LEU A O 1
ATOM 798 N N . TYR A 1 104 ? -17.647 6.925 5.600 1.00 68.31 104 TYR A N 1
ATOM 799 C CA . TYR A 1 104 ? -16.664 8.003 5.531 1.00 68.31 104 TYR A CA 1
ATOM 800 C C . TYR A 1 104 ? -15.339 7.574 4.902 1.00 68.31 104 TYR A C 1
ATOM 802 O O . TYR A 1 104 ? -14.959 6.402 4.914 1.00 68.31 104 TYR A O 1
ATOM 810 N N . TYR A 1 105 ? -14.635 8.568 4.363 1.00 71.50 105 TYR A N 1
ATOM 811 C CA . TYR A 1 105 ? -13.300 8.439 3.789 1.00 71.50 105 TYR A CA 1
ATOM 812 C C . TYR A 1 105 ? -12.275 9.143 4.677 1.00 71.50 105 TYR A C 1
ATOM 814 O O . TYR A 1 105 ? -12.584 10.149 5.315 1.00 71.50 105 TYR A O 1
ATOM 822 N N . PHE A 1 106 ? -11.056 8.614 4.699 1.00 77.62 106 PHE A N 1
ATOM 823 C CA . PHE A 1 106 ? -9.994 9.023 5.610 1.00 77.62 106 PHE A CA 1
ATOM 824 C C . PHE A 1 106 ? -8.678 9.185 4.858 1.00 77.62 106 PHE A C 1
ATOM 826 O O . PHE A 1 106 ? -8.439 8.546 3.839 1.00 77.62 106 PHE A O 1
ATOM 833 N N . THR A 1 107 ? -7.791 10.021 5.376 1.00 80.44 107 THR A N 1
ATOM 834 C CA . THR A 1 107 ? -6.384 10.042 4.963 1.00 80.44 107 THR A CA 1
ATOM 835 C C . THR A 1 107 ? -5.569 9.013 5.755 1.00 80.44 107 THR A C 1
ATOM 837 O O . THR A 1 107 ? -5.992 8.528 6.811 1.00 80.44 107 THR A O 1
ATOM 840 N N . CYS A 1 108 ? -4.360 8.710 5.293 1.00 83.81 108 CYS A N 1
ATOM 841 C CA . CYS A 1 108 ? -3.367 7.904 5.991 1.00 83.81 108 CYS A CA 1
ATOM 842 C C . CYS A 1 108 ? -3.067 8.501 7.368 1.00 83.81 108 CYS A C 1
ATOM 844 O O . CYS A 1 108 ? -3.093 7.786 8.365 1.00 83.81 108 CYS A O 1
ATOM 846 N N . SER A 1 109 ? -2.894 9.826 7.455 1.00 83.69 109 SER A N 1
ATOM 847 C CA . SER A 1 109 ? -2.659 10.510 8.734 1.00 83.69 109 SER A CA 1
ATOM 848 C C . SER A 1 109 ? -3.831 10.346 9.711 1.00 83.69 109 SER A C 1
ATOM 850 O O . SER A 1 109 ? -3.624 10.106 10.900 1.00 83.69 109 SER A O 1
ATOM 852 N N . GLN A 1 110 ? -5.070 10.419 9.223 1.00 81.31 110 GLN A N 1
ATOM 853 C CA . GLN A 1 110 ? -6.259 10.179 10.048 1.00 81.31 110 GLN A CA 1
ATOM 854 C C . GLN A 1 110 ? -6.344 8.721 10.505 1.00 81.31 110 GLN A C 1
ATOM 856 O O . GLN A 1 110 ? -6.604 8.447 11.676 1.00 81.31 110 GLN A O 1
ATOM 861 N N . THR A 1 111 ? -6.054 7.781 9.606 1.00 87.12 111 THR A N 1
ATOM 862 C CA . THR A 1 111 ? -6.018 6.350 9.926 1.00 87.12 111 THR A CA 1
ATOM 863 C C . THR A 1 111 ? -4.942 6.038 10.967 1.00 87.12 111 THR A C 1
ATOM 865 O O . THR A 1 111 ? -5.210 5.303 11.914 1.00 87.12 111 THR A O 1
ATOM 868 N N . GLN A 1 112 ? -3.759 6.652 10.871 1.00 89.50 112 GLN A N 1
ATOM 869 C CA . GLN A 1 112 ? -2.706 6.545 11.886 1.00 89.50 112 GLN A CA 1
ATOM 870 C C . GLN A 1 112 ? -3.192 7.004 13.264 1.00 89.50 112 GLN A C 1
ATOM 872 O O . GLN A 1 112 ? -3.020 6.273 14.236 1.00 89.50 112 GLN A O 1
ATOM 877 N N . ARG A 1 113 ? -3.853 8.166 13.358 1.00 84.88 113 ARG A N 1
ATOM 878 C CA . ARG A 1 113 ? -4.413 8.659 14.633 1.00 84.88 113 ARG A CA 1
ATOM 879 C C . ARG A 1 113 ? -5.435 7.684 15.220 1.00 84.88 113 ARG A C 1
ATOM 881 O O . ARG A 1 113 ? -5.445 7.456 16.427 1.00 84.88 113 ARG A O 1
ATOM 888 N N . LEU A 1 114 ? -6.263 7.065 14.373 1.00 85.69 114 LEU A N 1
ATOM 889 C CA . LEU A 1 114 ? -7.197 6.021 14.804 1.00 85.69 114 LEU A CA 1
ATOM 890 C C . LEU A 1 114 ? -6.472 4.780 15.318 1.00 85.69 114 LEU A C 1
ATOM 892 O O . LEU A 1 114 ? -6.820 4.272 16.381 1.00 85.69 114 LEU A O 1
ATOM 896 N N . MET A 1 115 ? -5.436 4.320 14.614 1.00 90.25 115 MET A N 1
ATOM 897 C CA . MET A 1 115 ? -4.596 3.210 15.068 1.00 90.25 115 MET A CA 1
ATOM 898 C C . MET A 1 115 ? -3.942 3.523 16.419 1.00 90.25 115 MET A C 1
ATOM 900 O O . MET A 1 115 ? -3.881 2.660 17.288 1.00 90.25 115 MET A O 1
ATOM 904 N N . GLU A 1 116 ? -3.491 4.756 16.642 1.00 87.81 116 GLU A N 1
ATOM 905 C CA . GLU A 1 116 ? -2.867 5.171 17.902 1.00 87.81 116 GLU A CA 1
ATOM 906 C C . GLU A 1 116 ? -3.805 5.102 19.116 1.00 87.81 116 GLU A C 1
ATOM 908 O O . GLU A 1 116 ? -3.323 4.978 20.246 1.00 87.81 116 GLU A O 1
ATOM 913 N N . HIS A 1 117 ? -5.127 5.126 18.909 1.00 84.50 117 HIS A N 1
ATOM 914 C CA . HIS A 1 117 ? -6.113 4.927 19.977 1.00 84.50 117 HIS A CA 1
ATOM 915 C C . HIS A 1 117 ? -6.211 3.485 20.477 1.00 84.50 117 HIS A C 1
ATOM 917 O O . HIS A 1 117 ? -6.737 3.265 21.570 1.00 84.50 117 HIS A O 1
ATOM 923 N N . PHE A 1 118 ? -5.675 2.530 19.723 1.00 86.56 118 PHE A N 1
ATOM 924 C CA . PHE A 1 118 ? -5.442 1.167 20.184 1.00 86.56 118 PHE A CA 1
ATOM 925 C C . PHE A 1 118 ? -4.048 1.122 20.804 1.00 86.56 118 PHE A C 1
ATOM 927 O O . PHE A 1 118 ? -3.105 1.741 20.293 1.00 86.56 118 PHE A O 1
ATOM 934 N N . GLY A 1 119 ? -3.898 0.457 21.947 1.00 80.44 119 GLY A N 1
ATOM 935 C CA . GLY A 1 119 ? -2.653 0.493 22.711 1.00 80.44 119 GLY A CA 1
ATOM 936 C C . GLY A 1 119 ? -1.447 0.054 21.872 1.00 80.44 119 GLY A C 1
ATOM 937 O O . GLY A 1 119 ? -1.545 -0.841 21.037 1.00 80.44 119 GLY A O 1
ATOM 938 N N . THR A 1 120 ? -0.279 0.663 22.100 1.00 83.81 120 THR A N 1
ATOM 939 C CA . THR A 1 120 ? 0.953 0.381 21.328 1.00 83.81 120 THR A CA 1
ATOM 940 C C . THR A 1 120 ? 1.362 -1.095 21.345 1.00 83.81 120 THR A C 1
ATOM 942 O O . THR A 1 120 ? 2.010 -1.567 20.418 1.00 83.81 120 THR A O 1
ATOM 945 N N . PHE A 1 121 ? 0.978 -1.823 22.394 1.00 86.12 121 PHE A N 1
ATOM 946 C CA . PHE A 1 121 ? 1.273 -3.245 22.581 1.00 86.12 121 PHE A CA 1
ATOM 947 C C . PHE A 1 121 ? 0.007 -4.087 22.743 1.00 86.12 121 PHE A C 1
ATOM 949 O O . PHE A 1 121 ? 0.085 -5.230 23.188 1.00 86.12 121 PHE A O 1
ATOM 956 N N . GLU A 1 122 ? -1.154 -3.514 22.436 1.00 88.38 122 GLU A N 1
ATOM 957 C CA . GLU A 1 122 ? -2.425 -4.217 22.527 1.00 88.38 122 GLU A CA 1
ATOM 958 C C . GLU A 1 122 ? -2.519 -5.215 21.373 1.00 88.38 122 GLU A C 1
ATOM 960 O O . GLU A 1 122 ? -2.362 -4.844 20.205 1.00 88.38 122 GLU A O 1
ATOM 965 N N . ARG A 1 123 ? -2.698 -6.494 21.707 1.00 90.44 123 ARG A N 1
ATOM 966 C CA . ARG A 1 123 ? -2.602 -7.604 20.760 1.00 90.44 123 ARG A CA 1
ATOM 967 C C . ARG A 1 123 ? -3.849 -8.459 20.795 1.00 90.44 123 ARG A C 1
ATOM 969 O O . ARG A 1 123 ? -4.424 -8.682 21.857 1.00 90.44 123 ARG A O 1
ATOM 976 N N . ASP A 1 124 ? -4.194 -8.977 19.629 1.00 85.31 124 ASP A N 1
ATOM 977 C CA . ASP A 1 124 ? -5.170 -10.042 19.499 1.00 85.31 124 ASP A CA 1
ATOM 978 C C . ASP A 1 124 ? -4.618 -11.320 20.153 1.00 85.31 124 ASP A C 1
ATOM 980 O O . ASP A 1 124 ? -3.481 -11.733 19.900 1.00 85.31 124 ASP A O 1
ATOM 984 N N . SER A 1 125 ? -5.410 -11.926 21.036 1.00 84.50 125 SER A N 1
ATOM 985 C CA . SER A 1 125 ? -4.972 -13.077 21.833 1.00 84.50 125 SER A CA 1
ATOM 986 C C . SER A 1 125 ? -4.808 -14.370 21.025 1.00 84.50 125 SER A C 1
ATOM 988 O O . SER A 1 125 ? -4.039 -15.237 21.438 1.00 84.50 125 SER A O 1
ATOM 990 N N . ALA A 1 126 ? -5.484 -14.493 19.878 1.00 85.38 126 ALA A N 1
ATOM 991 C CA . ALA A 1 126 ? -5.439 -15.677 19.026 1.00 85.38 126 ALA A CA 1
ATOM 992 C C . ALA A 1 126 ? -4.260 -15.627 18.043 1.00 85.38 126 ALA A C 1
ATOM 994 O O . ALA A 1 126 ? -3.557 -16.616 17.852 1.00 85.38 126 ALA A O 1
ATOM 995 N N . THR A 1 127 ? -4.017 -14.464 17.440 1.00 85.81 127 THR A N 1
ATOM 996 C CA . THR A 1 127 ? -3.008 -14.273 16.385 1.00 85.81 127 THR A CA 1
ATOM 997 C C . THR A 1 127 ? -1.688 -13.703 16.903 1.00 85.81 127 THR A C 1
ATOM 999 O O . THR A 1 127 ? -0.669 -13.773 16.216 1.00 85.81 127 THR A O 1
ATOM 1002 N N . GLY A 1 128 ? -1.683 -13.094 18.094 1.00 87.62 128 GLY A N 1
ATOM 1003 C CA . GLY A 1 128 ? -0.521 -12.398 18.654 1.00 87.62 128 GLY A CA 1
ATOM 1004 C C . GLY A 1 128 ? -0.141 -11.107 17.915 1.00 87.62 128 GLY A C 1
ATOM 1005 O O . GLY A 1 128 ? 0.884 -10.495 18.234 1.00 87.62 128 GLY A O 1
ATOM 1006 N N . CYS A 1 129 ? -0.934 -10.672 16.937 1.00 91.56 129 CYS A N 1
ATOM 1007 C CA . CYS A 1 129 ? -0.689 -9.464 16.154 1.00 91.56 129 CYS A CA 1
ATOM 1008 C C . CYS A 1 129 ? -1.238 -8.219 16.859 1.00 91.56 129 CYS A C 1
ATOM 1010 O O . CYS A 1 129 ? -2.114 -8.313 17.717 1.00 91.56 129 CYS A O 1
ATOM 1012 N N . LEU A 1 130 ? -0.694 -7.040 16.544 1.00 91.88 130 LEU A N 1
ATOM 1013 C CA . LEU A 1 130 ? -1.171 -5.784 17.129 1.00 91.88 130 LEU A CA 1
ATOM 1014 C C . LEU A 1 130 ? -2.595 -5.489 16.645 1.00 91.88 130 LEU A C 1
ATOM 1016 O O . LEU A 1 130 ? -2.845 -5.510 15.441 1.00 91.88 130 LEU A O 1
ATOM 1020 N N . LEU A 1 131 ? -3.493 -5.085 17.549 1.00 90.94 131 LEU A N 1
ATOM 1021 C CA . LEU A 1 131 ? -4.864 -4.689 17.184 1.00 90.94 131 LEU A CA 1
ATOM 1022 C C . LEU A 1 131 ? -4.899 -3.504 16.209 1.00 90.94 131 LEU A C 1
ATOM 1024 O O . LEU A 1 131 ? -5.835 -3.358 15.428 1.00 90.94 131 LEU A O 1
ATOM 1028 N N . ARG A 1 132 ? -3.839 -2.688 16.189 1.00 93.25 132 ARG A N 1
ATOM 1029 C CA . ARG A 1 132 ? -3.640 -1.628 15.188 1.00 93.25 132 ARG A CA 1
ATOM 1030 C C . ARG A 1 132 ? -3.656 -2.155 13.748 1.00 93.25 132 ARG A C 1
ATOM 1032 O O . ARG A 1 132 ? -4.062 -1.421 12.852 1.00 93.25 132 ARG A O 1
ATOM 1039 N N . GLY A 1 133 ? -3.236 -3.402 13.525 1.00 93.25 133 GLY A N 1
ATOM 1040 C CA . GLY A 1 133 ? -3.318 -4.059 12.220 1.00 93.25 133 GLY A CA 1
ATOM 1041 C C . GLY A 1 133 ? -4.763 -4.225 11.750 1.00 93.25 133 GLY A C 1
ATOM 1042 O O . GLY A 1 133 ? -5.071 -3.895 10.607 1.00 93.25 133 GLY A O 1
ATOM 1043 N N . GLU A 1 134 ? -5.672 -4.624 12.645 1.00 92.00 134 GLU A N 1
ATOM 1044 C CA . GLU A 1 134 ? -7.102 -4.751 12.327 1.00 92.00 134 GLU A CA 1
ATOM 1045 C C . GLU A 1 134 ? -7.731 -3.409 11.968 1.00 92.00 134 GLU A C 1
ATOM 1047 O O . GLU A 1 134 ? -8.521 -3.330 11.030 1.00 92.00 134 GLU A O 1
ATOM 1052 N N . VAL A 1 135 ? -7.345 -2.337 12.665 1.00 91.69 135 VAL A N 1
ATOM 1053 C CA . VAL A 1 135 ? -7.795 -0.981 12.327 1.00 91.69 135 VAL A CA 1
ATOM 1054 C C . VAL A 1 135 ? -7.392 -0.636 10.898 1.00 91.69 135 VAL A C 1
ATOM 1056 O O . VAL A 1 135 ? -8.239 -0.223 10.113 1.00 91.69 135 VAL A O 1
ATOM 1059 N N . PHE A 1 136 ? -6.128 -0.854 10.529 1.00 93.44 136 PHE A N 1
ATOM 1060 C CA . PHE A 1 136 ? -5.671 -0.586 9.167 1.00 93.44 136 PHE A CA 1
ATOM 1061 C C . PHE A 1 136 ? -6.467 -1.383 8.126 1.00 93.44 136 PHE A C 1
ATOM 1063 O O . PHE A 1 136 ? -6.916 -0.811 7.138 1.00 93.44 136 PHE A O 1
ATOM 1070 N N . ILE A 1 137 ? -6.702 -2.675 8.369 1.00 91.69 137 ILE A N 1
ATOM 1071 C CA . ILE A 1 137 ? -7.474 -3.542 7.466 1.00 91.69 137 ILE A CA 1
ATOM 1072 C C . ILE A 1 137 ? -8.911 -3.032 7.301 1.00 91.69 137 ILE A C 1
ATOM 1074 O O . ILE A 1 137 ? -9.408 -2.956 6.179 1.00 91.69 137 ILE A O 1
ATOM 1078 N N . VAL A 1 138 ? -9.570 -2.644 8.397 1.00 89.81 138 VAL A N 1
ATOM 1079 C CA . VAL A 1 138 ? -10.936 -2.092 8.371 1.00 89.81 138 VAL A CA 1
ATOM 1080 C C . VAL A 1 138 ? -11.001 -0.784 7.582 1.00 89.81 138 VAL A C 1
ATOM 1082 O O . VAL A 1 138 ? -11.974 -0.546 6.863 1.00 89.81 138 VAL A O 1
ATOM 1085 N N . MET A 1 139 ? -9.974 0.057 7.704 1.00 88.00 139 MET A N 1
ATOM 1086 C CA . MET A 1 139 ? -9.941 1.376 7.075 1.00 88.00 139 MET A CA 1
ATOM 1087 C C . MET A 1 139 ? -9.380 1.365 5.649 1.00 88.00 139 MET A C 1
ATOM 1089 O O . MET A 1 139 ? -9.600 2.336 4.933 1.00 88.00 139 MET A O 1
ATOM 1093 N N . PHE A 1 140 ? -8.701 0.298 5.214 1.00 88.88 140 PHE A N 1
ATOM 1094 C CA . PHE A 1 140 ? -7.919 0.250 3.971 1.00 88.88 140 PHE A CA 1
ATOM 1095 C C . PHE A 1 140 ? -8.670 0.796 2.745 1.00 88.88 140 PHE A C 1
ATOM 1097 O O . PHE A 1 140 ? -8.218 1.752 2.123 1.00 88.88 140 PHE A O 1
ATOM 1104 N N . ASN A 1 141 ? -9.873 0.281 2.464 1.00 82.50 141 ASN A N 1
ATOM 1105 C CA . ASN A 1 141 ? -10.692 0.702 1.312 1.00 82.50 141 ASN A CA 1
ATOM 1106 C C . ASN A 1 141 ? -11.296 2.116 1.441 1.00 82.50 141 ASN A C 1
ATOM 1108 O O . ASN A 1 141 ? -12.041 2.563 0.568 1.00 82.50 141 ASN A O 1
ATOM 1112 N N . ARG A 1 142 ? -11.046 2.800 2.559 1.00 81.81 142 ARG A N 1
ATOM 1113 C CA . ARG A 1 142 ? -11.524 4.156 2.851 1.00 81.81 142 ARG A CA 1
ATOM 1114 C C . ARG A 1 142 ? -10.404 5.183 2.845 1.00 81.81 142 ARG A C 1
ATOM 1116 O O . ARG A 1 142 ? -10.693 6.363 3.027 1.00 81.81 142 ARG A O 1
ATOM 1123 N N . ILE A 1 143 ? -9.162 4.757 2.625 1.00 81.06 143 ILE A N 1
ATOM 1124 C CA . ILE A 1 143 ? -8.012 5.649 2.538 1.00 81.06 143 ILE A CA 1
ATOM 1125 C C . ILE A 1 143 ? -7.995 6.333 1.165 1.00 81.06 143 ILE A C 1
ATOM 1127 O O . ILE A 1 143 ? -8.077 5.663 0.144 1.00 81.06 143 ILE A O 1
ATOM 1131 N N . ILE A 1 144 ? -7.898 7.665 1.130 1.00 77.56 144 ILE A N 1
ATOM 1132 C CA . ILE A 1 144 ? -7.941 8.451 -0.125 1.00 77.56 144 ILE A CA 1
ATOM 1133 C C . ILE A 1 144 ? -6.564 8.834 -0.674 1.00 77.56 144 ILE A C 1
ATOM 1135 O O . ILE A 1 144 ? -6.440 9.177 -1.847 1.00 77.56 144 ILE A O 1
ATOM 1139 N N . ASP A 1 145 ? -5.533 8.807 0.168 1.00 79.38 145 ASP A N 1
ATOM 1140 C CA . ASP A 1 145 ? -4.148 9.152 -0.155 1.00 79.38 145 ASP A CA 1
ATOM 1141 C C . ASP A 1 145 ? -3.250 7.910 -0.098 1.00 79.38 145 ASP A C 1
ATOM 1143 O O . ASP A 1 145 ? -2.231 7.874 0.590 1.00 79.38 145 ASP A O 1
ATOM 1147 N N . GLU A 1 146 ? -3.628 6.873 -0.850 1.00 82.12 146 GLU A N 1
ATOM 1148 C CA . GLU A 1 146 ? -2.997 5.542 -0.850 1.00 82.12 146 GLU A CA 1
ATOM 1149 C C . GLU A 1 146 ? -1.473 5.553 -1.100 1.00 82.12 146 GLU A C 1
ATOM 1151 O O . GLU A 1 146 ? -0.748 4.628 -0.731 1.00 82.12 146 GLU A O 1
ATOM 1156 N N . TRP A 1 147 ? -0.932 6.619 -1.691 1.00 81.56 147 TRP A N 1
ATOM 1157 C CA . TRP A 1 147 ? 0.515 6.791 -1.853 1.00 81.56 147 TRP A CA 1
ATOM 1158 C C . TRP A 1 147 ? 1.283 6.950 -0.529 1.00 81.56 147 TRP A C 1
ATOM 1160 O O . TRP A 1 147 ? 2.505 6.794 -0.538 1.00 81.56 147 TRP A O 1
ATOM 1170 N N . ASN A 1 148 ? 0.587 7.217 0.581 1.00 83.00 148 ASN A N 1
ATOM 1171 C CA . ASN A 1 148 ? 1.135 7.341 1.935 1.00 83.00 148 ASN A CA 1
ATOM 1172 C C . ASN A 1 148 ? 0.906 6.086 2.806 1.00 83.00 148 ASN A C 1
ATOM 1174 O O . ASN A 1 148 ? 1.203 6.105 4.004 1.00 83.00 148 ASN A O 1
ATOM 1178 N N . LEU A 1 149 ? 0.400 4.974 2.251 1.00 87.50 149 LEU A N 1
ATOM 1179 C CA . LEU A 1 149 ? 0.111 3.763 3.040 1.00 87.50 149 LEU A CA 1
ATOM 1180 C C . LEU A 1 149 ? 1.339 3.233 3.794 1.00 87.50 149 LEU A C 1
ATOM 1182 O O . LEU A 1 149 ? 1.195 2.724 4.906 1.00 87.50 149 LEU A O 1
ATOM 1186 N N . SER A 1 150 ? 2.542 3.386 3.231 1.00 85.19 150 SER A N 1
ATOM 1187 C CA . SER A 1 150 ? 3.796 2.956 3.862 1.00 85.19 150 SER A CA 1
ATOM 1188 C C . SER A 1 150 ? 4.064 3.666 5.193 1.00 85.19 150 SER A C 1
ATOM 1190 O O . SER A 1 150 ? 4.550 3.038 6.136 1.00 85.19 150 SER A O 1
ATOM 1192 N N . GLU A 1 151 ? 3.680 4.940 5.313 1.00 85.38 151 GLU A N 1
ATOM 1193 C CA . GLU A 1 151 ? 3.768 5.692 6.565 1.00 85.38 151 GLU A CA 1
ATOM 1194 C C . GLU A 1 151 ? 2.817 5.100 7.605 1.00 85.38 151 GLU A C 1
ATOM 1196 O O . GLU A 1 151 ? 3.193 4.912 8.761 1.00 85.38 151 GLU A O 1
ATOM 1201 N N . THR A 1 152 ? 1.593 4.748 7.213 1.00 88.50 152 THR A N 1
ATOM 1202 C CA . THR A 1 152 ? 0.608 4.133 8.119 1.00 88.50 152 THR A CA 1
ATOM 1203 C C . THR A 1 152 ? 1.060 2.750 8.587 1.00 88.50 152 THR A C 1
ATOM 1205 O O . THR A 1 152 ? 1.044 2.451 9.782 1.00 88.50 152 THR A O 1
ATOM 1208 N N . LEU A 1 153 ? 1.569 1.935 7.662 1.00 90.38 153 LEU A N 1
ATOM 1209 C CA . LEU A 1 153 ? 2.114 0.606 7.946 1.00 90.38 153 LEU A CA 1
ATOM 1210 C C . LEU A 1 153 ? 3.376 0.650 8.825 1.00 90.38 153 LEU A C 1
ATOM 1212 O O . LEU A 1 153 ? 3.723 -0.366 9.424 1.00 90.38 153 LEU A O 1
ATOM 1216 N N . SER A 1 154 ? 4.060 1.796 8.936 1.00 88.62 154 SER A N 1
ATOM 1217 C CA . SER A 1 154 ? 5.240 1.953 9.801 1.00 88.62 154 SER A CA 1
ATOM 1218 C C . SER A 1 154 ? 4.922 1.874 11.301 1.00 88.62 154 SER A C 1
ATOM 1220 O O . SER A 1 154 ? 5.819 1.609 12.100 1.00 88.62 154 SER A O 1
ATOM 1222 N N . LEU A 1 155 ? 3.648 2.040 11.687 1.00 90.00 155 LEU A N 1
ATOM 1223 C CA . LEU A 1 155 ? 3.180 1.859 13.067 1.00 90.00 155 LEU A CA 1
ATOM 1224 C C . LEU A 1 155 ? 3.103 0.386 13.497 1.00 90.00 155 LEU A C 1
ATOM 1226 O O . LEU A 1 155 ? 2.841 0.107 14.669 1.00 90.00 155 LEU A O 1
ATOM 1230 N N . LEU A 1 156 ? 3.276 -0.548 12.561 1.00 92.56 156 LEU A N 1
ATOM 1231 C CA . LEU A 1 156 ? 3.146 -1.979 12.795 1.00 92.56 156 LEU A CA 1
ATOM 1232 C C . LEU A 1 156 ? 4.521 -2.633 12.933 1.00 92.56 156 LEU A C 1
ATOM 1234 O O . LEU A 1 156 ? 5.472 -2.296 12.225 1.00 92.56 156 LEU A O 1
ATOM 1238 N N . ASP A 1 157 ? 4.618 -3.616 13.828 1.00 91.25 157 ASP A N 1
ATOM 1239 C CA . ASP A 1 157 ? 5.771 -4.511 13.844 1.00 91.25 157 ASP A CA 1
ATOM 1240 C C . ASP A 1 157 ? 5.779 -5.423 12.604 1.00 91.25 157 ASP A C 1
ATOM 1242 O O . ASP A 1 157 ? 4.792 -5.539 11.875 1.00 91.25 157 ASP A O 1
ATOM 1246 N N . LEU A 1 158 ? 6.919 -6.068 12.341 1.00 88.56 158 LEU A N 1
ATOM 1247 C CA . LEU A 1 158 ? 7.091 -6.906 11.150 1.00 88.56 158 LEU A CA 1
ATOM 1248 C C . LEU A 1 158 ? 6.042 -8.025 11.073 1.00 88.56 158 LEU A C 1
ATOM 1250 O O . LEU A 1 158 ? 5.521 -8.294 9.992 1.00 88.56 158 LEU A O 1
ATOM 1254 N N . THR A 1 159 ? 5.725 -8.650 12.207 1.00 88.94 159 THR A N 1
ATOM 1255 C CA . THR A 1 159 ? 4.737 -9.731 12.292 1.00 88.94 159 THR A CA 1
ATOM 1256 C C . THR A 1 159 ? 3.356 -9.241 11.865 1.00 88.94 159 THR A C 1
ATOM 1258 O O . THR A 1 159 ? 2.755 -9.812 10.959 1.00 88.94 159 THR A O 1
ATOM 1261 N N . THR A 1 160 ? 2.889 -8.131 12.441 1.00 93.06 160 THR A N 1
ATOM 1262 C CA . THR A 1 160 ? 1.574 -7.559 12.127 1.00 93.06 160 THR A CA 1
ATOM 1263 C C . THR A 1 160 ? 1.536 -7.018 10.699 1.00 93.06 160 THR A C 1
ATOM 1265 O O . THR A 1 160 ? 0.560 -7.238 9.987 1.00 93.06 160 THR A O 1
ATOM 1268 N N . LYS A 1 161 ? 2.606 -6.357 10.231 1.00 91.44 161 LYS A N 1
ATOM 1269 C CA . LYS A 1 161 ? 2.700 -5.886 8.840 1.00 91.44 161 LYS A CA 1
ATOM 1270 C C . LYS A 1 161 ? 2.586 -7.057 7.858 1.00 91.44 161 LYS A C 1
ATOM 1272 O O . LYS A 1 161 ? 1.890 -6.926 6.861 1.00 91.44 161 LYS A O 1
ATOM 1277 N N . THR A 1 162 ? 3.220 -8.193 8.153 1.00 87.56 162 THR A N 1
ATOM 1278 C CA . THR A 1 162 ? 3.127 -9.404 7.317 1.00 87.56 162 THR A CA 1
ATOM 1279 C C . THR A 1 162 ? 1.68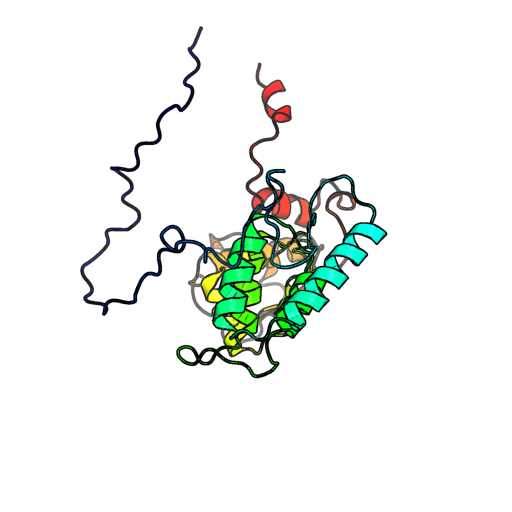7 -9.909 7.250 1.00 87.56 162 THR A C 1
ATOM 1281 O O . THR A 1 162 ? 1.153 -10.042 6.157 1.00 87.56 162 THR A O 1
ATOM 1284 N N . GLN A 1 163 ? 1.012 -10.052 8.395 1.00 90.00 163 GLN A N 1
ATOM 1285 C CA . GLN A 1 163 ? -0.393 -10.474 8.442 1.00 90.00 163 GLN A CA 1
ATOM 1286 C C . GLN A 1 163 ? -1.321 -9.533 7.653 1.00 90.00 163 GLN A C 1
ATOM 1288 O O . GLN A 1 163 ? -2.201 -9.987 6.923 1.00 90.00 163 GLN A O 1
ATOM 1293 N N . VAL A 1 164 ? -1.132 -8.217 7.788 1.00 91.81 164 VAL A N 1
ATOM 1294 C CA . VAL A 1 164 ? -1.907 -7.215 7.040 1.00 91.81 164 VAL A CA 1
ATOM 1295 C C . VAL A 1 164 ? -1.719 -7.396 5.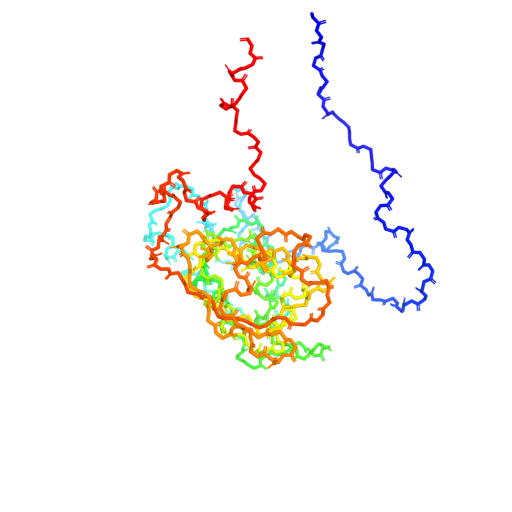534 1.00 91.81 164 VAL A C 1
ATOM 1297 O O . VAL A 1 164 ? -2.699 -7.396 4.791 1.00 91.81 164 VAL A O 1
ATOM 1300 N N . LEU A 1 165 ? -0.476 -7.574 5.088 1.00 87.69 165 LEU A N 1
ATOM 1301 C CA . LEU A 1 165 ? -0.146 -7.738 3.673 1.00 87.69 165 LEU A CA 1
ATOM 1302 C C . LEU A 1 165 ? -0.638 -9.079 3.115 1.00 87.69 165 LEU A C 1
ATOM 1304 O O . LEU A 1 165 ? -1.090 -9.113 1.975 1.00 87.69 165 LEU A O 1
ATOM 1308 N N . ASP A 1 166 ? -0.631 -10.144 3.914 1.00 85.31 166 ASP A N 1
ATOM 1309 C CA . ASP A 1 166 ? -1.194 -11.442 3.527 1.00 85.31 166 ASP A CA 1
ATOM 1310 C C . ASP A 1 166 ? -2.721 -11.369 3.360 1.00 85.31 166 ASP A C 1
ATOM 1312 O O . ASP A 1 166 ? -3.278 -11.978 2.448 1.00 85.31 166 ASP A O 1
ATOM 1316 N N . ARG A 1 167 ? -3.410 -10.590 4.207 1.00 87.00 167 ARG A N 1
ATOM 1317 C CA . ARG A 1 167 ? -4.873 -10.423 4.149 1.00 87.00 167 ARG A CA 1
ATOM 1318 C C . ARG A 1 167 ? -5.335 -9.476 3.048 1.00 87.00 167 ARG A C 1
ATOM 1320 O O . ARG A 1 167 ? -6.372 -9.719 2.436 1.00 87.00 167 ARG A O 1
ATOM 1327 N N . LEU A 1 168 ? -4.614 -8.378 2.829 1.00 87.56 168 LEU A N 1
ATOM 1328 C CA . LEU A 1 168 ? -4.983 -7.370 1.832 1.00 87.56 168 LEU A CA 1
ATOM 1329 C C . LEU A 1 168 ? -4.386 -7.658 0.453 1.00 87.56 168 LEU A C 1
ATOM 1331 O O . LEU A 1 168 ? -4.931 -7.190 -0.539 1.00 87.56 168 LEU A O 1
ATOM 1335 N N . GLY A 1 169 ? -3.301 -8.426 0.376 1.00 83.81 169 GLY A N 1
ATOM 1336 C CA . GLY A 1 169 ? -2.514 -8.634 -0.835 1.00 83.81 169 GLY A CA 1
ATOM 1337 C C . GLY A 1 169 ? -1.475 -7.529 -1.040 1.00 83.81 169 GLY A C 1
ATOM 1338 O O . GLY A 1 169 ? -1.773 -6.334 -0.974 1.00 83.81 169 GLY A O 1
ATOM 1339 N N . MET A 1 170 ? -0.241 -7.924 -1.364 1.00 83.56 170 MET A N 1
ATOM 1340 C CA . MET A 1 170 ? 0.891 -6.998 -1.524 1.00 83.56 170 MET A CA 1
ATOM 1341 C C . MET A 1 170 ? 0.655 -5.970 -2.630 1.00 83.56 170 MET A C 1
ATOM 1343 O O . MET A 1 170 ? 1.044 -4.809 -2.505 1.00 83.56 170 MET A O 1
ATOM 1347 N N . LEU A 1 171 ? 0.010 -6.403 -3.715 1.00 81.50 171 LEU A N 1
ATOM 1348 C CA . LEU A 1 171 ? -0.278 -5.545 -4.857 1.00 81.50 171 LEU A CA 1
ATOM 1349 C C . LEU A 1 171 ? -1.298 -4.450 -4.523 1.00 81.50 171 LEU A C 1
ATOM 1351 O O . LEU A 1 171 ? -1.172 -3.341 -5.030 1.00 81.50 171 LEU A O 1
ATOM 1355 N N . ASN A 1 172 ? -2.265 -4.733 -3.646 1.00 83.19 172 ASN A N 1
ATOM 1356 C CA . ASN A 1 172 ? -3.269 -3.750 -3.237 1.00 83.19 172 ASN A CA 1
ATOM 1357 C C . ASN A 1 172 ? -2.653 -2.646 -2.370 1.00 83.19 172 ASN A C 1
ATOM 1359 O O . ASN A 1 172 ? -3.080 -1.501 -2.425 1.00 83.19 172 ASN A O 1
ATOM 1363 N N . CYS A 1 173 ? -1.602 -2.956 -1.610 1.00 84.31 173 CYS A N 1
ATOM 1364 C CA . CYS A 1 173 ? -0.872 -1.960 -0.825 1.00 84.31 173 CYS A CA 1
ATOM 1365 C C . CYS A 1 173 ? 0.197 -1.197 -1.633 1.00 84.31 173 CYS A C 1
ATOM 1367 O O . CYS A 1 173 ? 0.937 -0.394 -1.063 1.00 84.31 173 CYS A O 1
ATOM 1369 N N . PHE A 1 174 ? 0.305 -1.434 -2.945 1.00 86.56 174 PHE A N 1
ATOM 1370 C CA . PHE A 1 174 ? 1.223 -0.722 -3.828 1.00 86.56 174 PHE A CA 1
ATOM 1371 C C . PHE A 1 174 ? 0.517 0.427 -4.549 1.00 86.56 174 PHE A C 1
ATOM 1373 O O . PHE A 1 174 ? -0.469 0.226 -5.251 1.00 86.56 174 PHE A O 1
ATOM 1380 N N . HIS A 1 175 ? 1.111 1.621 -4.494 1.00 87.06 175 HIS A N 1
ATOM 1381 C CA . HIS A 1 175 ? 0.651 2.765 -5.278 1.00 87.06 175 HIS A CA 1
ATOM 1382 C C . HIS A 1 175 ? 1.778 3.331 -6.168 1.00 87.06 175 HIS A C 1
ATOM 1384 O O . HIS A 1 175 ? 2.875 3.588 -5.662 1.00 87.06 175 HIS A O 1
ATOM 1390 N N . PRO A 1 176 ? 1.564 3.604 -7.474 1.00 88.81 176 PRO A N 1
ATOM 1391 C CA . PRO A 1 176 ? 2.621 4.102 -8.369 1.00 88.81 176 PRO A CA 1
ATOM 1392 C C . PRO A 1 176 ? 3.223 5.468 -7.998 1.00 88.81 176 PRO A C 1
ATOM 1394 O O . PRO A 1 176 ? 4.313 5.798 -8.461 1.00 88.81 176 PRO A O 1
ATOM 1397 N N . LEU A 1 177 ? 2.521 6.278 -7.197 1.00 87.12 177 LEU A N 1
ATOM 1398 C CA . LEU A 1 177 ? 3.025 7.568 -6.689 1.00 87.12 177 LEU A CA 1
ATOM 1399 C C . LEU A 1 177 ? 3.812 7.464 -5.373 1.00 87.12 177 LEU A C 1
ATOM 1401 O O . LEU A 1 177 ? 4.275 8.490 -4.874 1.00 87.12 177 LEU A O 1
ATOM 1405 N N . GLN A 1 178 ? 3.969 6.263 -4.807 1.00 88.44 178 GLN A N 1
ATOM 1406 C CA . GLN A 1 178 ? 4.748 6.087 -3.582 1.00 88.44 178 GLN A CA 1
ATOM 1407 C C . GLN A 1 178 ? 6.187 6.599 -3.775 1.00 88.44 178 GLN A C 1
ATOM 1409 O O . GLN A 1 178 ? 6.806 6.403 -4.826 1.00 88.44 178 GLN A O 1
ATOM 1414 N N . GLN A 1 179 ? 6.729 7.266 -2.757 1.00 89.38 179 GLN A N 1
ATOM 1415 C CA . GLN A 1 179 ? 8.042 7.909 -2.863 1.00 89.38 179 GLN A CA 1
ATOM 1416 C C . GLN A 1 179 ? 9.197 6.940 -2.622 1.00 89.38 179 GLN A C 1
ATOM 1418 O O . GLN A 1 179 ? 10.217 6.987 -3.308 1.00 89.38 179 GLN A O 1
ATOM 1423 N N . SER A 1 180 ? 9.054 6.056 -1.643 1.00 90.56 180 SER A N 1
ATOM 1424 C CA . SER A 1 180 ? 10.077 5.082 -1.293 1.00 90.56 180 SER A CA 1
ATOM 1425 C C . SER A 1 180 ? 9.437 3.911 -0.569 1.00 90.56 180 SER A C 1
ATOM 1427 O O . SER A 1 180 ? 8.536 4.116 0.240 1.00 90.56 180 SER A O 1
ATOM 1429 N N . GLU A 1 181 ? 9.941 2.706 -0.817 1.00 90.62 181 GLU A N 1
ATOM 1430 C CA . GLU A 1 181 ? 9.556 1.510 -0.065 1.00 90.62 181 GLU A CA 1
ATOM 1431 C C . GLU A 1 181 ? 10.664 0.449 -0.140 1.00 90.62 181 GLU A C 1
ATOM 1433 O O . GLU A 1 181 ? 11.460 0.408 -1.088 1.00 90.62 181 GLU A O 1
ATOM 1438 N N . VAL A 1 182 ? 10.734 -0.396 0.888 1.00 91.00 182 VAL A N 1
ATOM 1439 C CA . VAL A 1 182 ? 11.681 -1.505 1.000 1.00 91.00 182 VAL A CA 1
ATOM 1440 C C . VAL A 1 182 ? 10.923 -2.826 1.016 1.00 91.00 182 VAL A C 1
ATOM 1442 O O . VAL A 1 182 ? 10.230 -3.166 1.974 1.00 91.00 182 VAL A O 1
ATOM 1445 N N . TYR A 1 183 ? 11.153 -3.624 -0.018 1.00 91.50 183 TYR A N 1
ATOM 1446 C CA . TYR A 1 183 ? 10.588 -4.953 -0.180 1.00 91.50 183 TYR A CA 1
ATOM 1447 C C . TYR A 1 183 ? 11.654 -5.991 0.167 1.00 91.50 183 TYR A C 1
ATOM 1449 O O . TYR A 1 183 ? 12.688 -6.063 -0.491 1.00 91.50 183 TYR A O 1
ATOM 1457 N N . ARG A 1 184 ? 11.451 -6.777 1.230 1.00 87.50 184 ARG A N 1
ATOM 1458 C CA . ARG A 1 184 ? 12.490 -7.704 1.721 1.00 87.50 184 ARG A CA 1
ATOM 1459 C C . ARG A 1 184 ? 12.399 -9.108 1.130 1.00 87.50 184 ARG A C 1
ATOM 1461 O O . ARG A 1 184 ? 13.436 -9.724 0.923 1.00 87.50 184 ARG A O 1
ATOM 1468 N N . GLN A 1 185 ? 11.187 -9.620 0.917 1.00 89.69 185 GLN A N 1
ATOM 1469 C CA . GLN A 1 185 ? 10.959 -11.018 0.536 1.00 89.69 185 GLN A CA 1
ATOM 1470 C C . GLN A 1 185 ? 9.731 -11.176 -0.368 1.00 89.69 185 GLN A C 1
ATOM 1472 O O . GLN A 1 185 ? 8.764 -11.839 0.002 1.00 89.69 185 GLN A O 1
ATOM 1477 N N . LEU A 1 186 ? 9.766 -10.567 -1.555 1.00 92.38 186 LEU A N 1
ATOM 1478 C CA . LEU A 1 186 ? 8.737 -10.781 -2.571 1.00 92.38 186 LEU A CA 1
ATOM 1479 C C . LEU A 1 186 ? 8.878 -12.182 -3.166 1.00 92.38 186 LEU A C 1
ATOM 1481 O O . LEU A 1 186 ? 9.877 -12.502 -3.807 1.00 92.38 186 LEU A O 1
ATOM 1485 N N . GLN A 1 187 ? 7.876 -13.016 -2.944 1.00 92.69 187 GLN A N 1
ATOM 1486 C CA . GLN A 1 187 ? 7.821 -14.400 -3.376 1.00 92.69 187 GLN A CA 1
ATOM 1487 C C . GLN A 1 187 ? 7.482 -14.481 -4.866 1.00 92.69 187 GLN A C 1
ATOM 1489 O O . GLN A 1 187 ? 6.404 -14.090 -5.310 1.00 92.69 187 GLN A O 1
ATOM 1494 N N . LEU A 1 188 ? 8.405 -15.028 -5.653 1.00 92.00 188 LEU A N 1
ATOM 1495 C CA . LEU A 1 188 ? 8.280 -15.146 -7.106 1.00 92.00 188 LEU A CA 1
ATOM 1496 C C . LEU A 1 188 ? 7.313 -16.243 -7.551 1.00 92.00 188 LEU A C 1
ATOM 1498 O O . LEU A 1 188 ? 7.043 -16.351 -8.738 1.00 92.00 188 LEU A O 1
ATOM 1502 N N . ASN A 1 189 ? 6.811 -17.070 -6.641 1.00 90.25 189 ASN A N 1
ATOM 1503 C CA . ASN A 1 189 ? 5.748 -18.035 -6.917 1.00 90.25 189 ASN A CA 1
ATOM 1504 C C . ASN A 1 189 ? 4.345 -17.461 -6.632 1.00 90.25 189 ASN A C 1
ATOM 1506 O O . ASN A 1 189 ? 3.362 -18.020 -7.115 1.00 90.25 189 ASN A O 1
ATOM 1510 N N . ALA A 1 190 ? 4.242 -16.350 -5.894 1.00 86.94 190 ALA A N 1
ATOM 1511 C CA . ALA A 1 190 ? 2.985 -15.662 -5.621 1.00 86.94 190 ALA A CA 1
ATOM 1512 C C . ALA A 1 190 ? 2.663 -14.673 -6.752 1.00 86.94 190 ALA A C 1
ATOM 1514 O O . ALA A 1 190 ? 3.473 -13.813 -7.101 1.00 86.94 190 ALA A O 1
ATOM 1515 N N . PHE A 1 191 ? 1.484 -14.808 -7.365 1.00 85.06 191 PHE A N 1
ATOM 1516 C CA . PHE A 1 191 ? 1.120 -14.030 -8.554 1.00 85.06 191 PHE A CA 1
ATOM 1517 C C . PHE A 1 191 ? 1.118 -12.514 -8.302 1.00 85.06 191 PHE A C 1
ATOM 1519 O O . PHE A 1 191 ? 1.699 -11.766 -9.088 1.00 85.06 191 PHE A O 1
ATOM 1526 N N . ASP A 1 192 ? 0.504 -12.062 -7.209 1.00 84.69 192 ASP A N 1
ATOM 1527 C CA . ASP A 1 192 ? 0.404 -10.647 -6.833 1.00 84.69 192 ASP A CA 1
ATOM 1528 C C . ASP A 1 192 ? 1.788 -10.014 -6.616 1.00 84.69 192 ASP A C 1
ATOM 1530 O O . ASP A 1 192 ? 2.079 -8.930 -7.127 1.00 84.69 192 ASP A O 1
ATOM 1534 N N . GLN A 1 193 ? 2.683 -10.734 -5.940 1.00 89.25 193 GLN A N 1
ATOM 1535 C CA . GLN A 1 193 ? 4.049 -10.300 -5.665 1.00 89.25 193 GLN A CA 1
ATOM 1536 C C . GLN A 1 193 ? 4.906 -10.292 -6.937 1.00 89.25 193 GLN A C 1
ATOM 1538 O O . GLN A 1 193 ? 5.675 -9.353 -7.143 1.00 89.25 193 GLN A O 1
ATOM 1543 N N . ARG A 1 194 ? 4.728 -11.256 -7.853 1.00 89.94 194 ARG A N 1
ATOM 1544 C CA . ARG A 1 194 ? 5.353 -11.205 -9.191 1.00 89.94 194 ARG A CA 1
ATOM 1545 C C . ARG A 1 194 ? 4.896 -9.988 -9.992 1.00 89.94 194 ARG A C 1
ATOM 1547 O O . ARG A 1 194 ? 5.734 -9.316 -10.592 1.00 89.94 194 ARG A O 1
ATOM 1554 N N . GLN A 1 195 ? 3.595 -9.683 -10.000 1.00 88.69 195 GLN A N 1
ATOM 1555 C CA . GLN A 1 195 ? 3.078 -8.501 -10.702 1.00 88.69 195 GLN A CA 1
ATOM 1556 C C . GLN A 1 195 ? 3.656 -7.208 -10.121 1.00 88.69 195 GLN A C 1
ATOM 1558 O O . GLN A 1 195 ? 4.091 -6.335 -10.876 1.00 88.69 195 GLN A O 1
ATOM 1563 N N . LEU A 1 196 ? 3.755 -7.121 -8.792 1.00 91.12 196 LEU A N 1
ATOM 1564 C CA . LEU A 1 196 ? 4.428 -6.017 -8.117 1.00 91.12 196 LEU A CA 1
ATOM 1565 C C . LEU A 1 196 ? 5.887 -5.874 -8.584 1.00 91.12 196 LEU A C 1
ATOM 1567 O O . LEU A 1 196 ? 6.297 -4.781 -8.970 1.00 91.12 196 LEU A O 1
ATOM 1571 N N . ILE A 1 197 ? 6.656 -6.966 -8.644 1.00 93.56 197 ILE A N 1
ATOM 1572 C CA . ILE A 1 197 ? 8.042 -6.937 -9.149 1.00 93.56 197 ILE A CA 1
ATOM 1573 C C . ILE A 1 197 ? 8.098 -6.400 -10.583 1.00 93.56 197 ILE A C 1
ATOM 1575 O O . ILE A 1 197 ? 8.921 -5.532 -10.882 1.00 93.56 197 ILE A O 1
ATOM 1579 N N . LEU A 1 198 ? 7.209 -6.858 -11.468 1.00 92.31 198 LEU A N 1
ATOM 1580 C CA . LEU A 1 198 ? 7.150 -6.361 -12.845 1.00 92.31 198 LEU A CA 1
ATOM 1581 C C . LEU A 1 198 ? 6.864 -4.855 -12.897 1.00 92.31 198 LEU A C 1
ATOM 1583 O O . LEU A 1 198 ? 7.436 -4.154 -13.732 1.00 92.31 198 LEU A O 1
ATOM 1587 N N . PHE A 1 199 ? 6.004 -4.336 -12.019 1.00 92.88 199 PHE A N 1
ATOM 1588 C CA . PHE A 1 199 ? 5.733 -2.898 -11.931 1.00 92.88 199 PHE A CA 1
ATOM 1589 C C . PHE A 1 199 ? 6.956 -2.118 -11.456 1.00 92.88 199 PHE A C 1
ATOM 1591 O O . PHE A 1 199 ? 7.310 -1.118 -12.082 1.00 92.88 199 PHE A O 1
ATOM 1598 N N . LEU A 1 200 ? 7.652 -2.610 -10.430 1.00 94.44 200 LEU A N 1
ATOM 1599 C CA . LEU A 1 200 ? 8.892 -2.014 -9.931 1.00 94.44 200 LEU A CA 1
ATOM 1600 C C . LEU A 1 200 ? 9.976 -1.964 -11.020 1.00 94.44 200 LEU A C 1
ATOM 1602 O O . LEU A 1 200 ? 10.571 -0.910 -11.254 1.00 94.44 200 LEU A O 1
ATOM 1606 N N . VAL A 1 201 ? 10.191 -3.067 -11.746 1.00 94.12 201 VAL A N 1
ATOM 1607 C CA . VAL A 1 201 ? 11.173 -3.133 -12.843 1.00 94.12 201 VAL A CA 1
ATOM 1608 C C . VAL A 1 201 ? 10.781 -2.211 -13.998 1.00 94.12 201 VAL A C 1
ATOM 1610 O O . VAL A 1 201 ? 11.640 -1.508 -14.526 1.00 94.12 201 VAL A O 1
ATOM 1613 N N . LYS A 1 202 ? 9.496 -2.146 -14.376 1.00 93.25 202 LYS A N 1
ATOM 1614 C CA . LYS A 1 202 ? 9.013 -1.232 -15.430 1.00 93.25 202 LYS A CA 1
ATOM 1615 C C . LYS A 1 202 ? 9.219 0.237 -15.062 1.00 93.25 202 LYS A C 1
ATOM 1617 O O . LYS A 1 202 ? 9.661 1.005 -15.913 1.00 93.25 202 LYS A O 1
ATOM 1622 N N . LEU A 1 203 ? 8.935 0.618 -13.815 1.00 94.06 203 LEU A N 1
ATOM 1623 C CA . LEU A 1 203 ? 9.175 1.977 -13.312 1.00 94.06 203 LEU A CA 1
ATOM 1624 C C . LEU A 1 203 ? 10.656 2.355 -13.357 1.00 94.06 203 LEU A C 1
ATOM 1626 O O . LEU A 1 203 ? 11.007 3.493 -13.673 1.00 94.06 203 LEU A O 1
ATOM 1630 N N . ALA A 1 204 ? 11.531 1.401 -13.052 1.00 93.81 204 ALA A N 1
ATOM 1631 C CA . ALA A 1 204 ? 12.962 1.639 -13.080 1.00 93.81 204 ALA A CA 1
ATOM 1632 C C . ALA A 1 204 ? 13.533 1.662 -14.502 1.00 93.81 204 ALA A C 1
ATOM 1634 O O . ALA A 1 204 ? 14.320 2.545 -14.839 1.00 93.81 204 ALA A O 1
ATOM 1635 N N . ALA A 1 205 ? 13.073 0.766 -15.377 1.00 92.31 205 ALA A N 1
ATOM 1636 C CA . ALA A 1 205 ? 13.436 0.759 -16.792 1.00 92.31 205 ALA A CA 1
ATOM 1637 C C . ALA A 1 205 ? 12.955 2.021 -17.532 1.00 92.31 205 ALA A C 1
ATOM 1639 O O . ALA A 1 205 ? 13.605 2.453 -18.482 1.00 92.31 205 ALA A O 1
ATOM 1640 N N . SER A 1 206 ? 11.849 2.638 -17.095 1.00 93.00 206 SER A N 1
ATOM 1641 C CA . SER A 1 206 ? 11.373 3.913 -17.645 1.00 93.00 206 SER A CA 1
ATOM 1642 C C . SER A 1 206 ? 12.121 5.138 -17.108 1.00 93.00 206 SER A C 1
ATOM 1644 O O . SER A 1 206 ? 11.854 6.248 -17.562 1.00 93.00 206 SER A O 1
ATOM 1646 N N . GLY A 1 207 ? 13.025 4.965 -16.136 1.00 92.69 207 GLY A N 1
ATOM 1647 C CA . GLY A 1 207 ? 13.743 6.067 -15.493 1.00 92.69 207 GLY A CA 1
ATOM 1648 C C . GLY A 1 207 ? 12.875 6.917 -14.560 1.00 92.69 207 GLY A C 1
ATOM 1649 O O . GLY A 1 207 ? 13.226 8.058 -14.278 1.00 92.69 207 GLY A O 1
ATOM 1650 N N . GLU A 1 208 ? 11.740 6.395 -14.082 1.00 94.25 208 GLU A N 1
ATOM 1651 C CA . GLU A 1 208 ? 10.886 7.092 -13.106 1.00 94.25 208 GLU A CA 1
ATOM 1652 C C . GLU A 1 208 ? 11.176 6.657 -11.665 1.00 94.25 208 GLU A C 1
ATOM 1654 O O . GLU A 1 208 ? 10.842 7.377 -10.721 1.00 94.25 208 GLU A O 1
ATOM 1659 N N . ALA A 1 209 ? 11.818 5.508 -11.469 1.00 94.50 209 ALA A N 1
ATOM 1660 C CA . ALA A 1 209 ? 12.277 5.032 -10.171 1.00 94.50 209 ALA A CA 1
ATOM 1661 C C . ALA A 1 209 ? 13.704 4.478 -10.253 1.00 94.50 209 ALA A C 1
ATOM 1663 O O . ALA A 1 209 ? 14.206 4.137 -11.320 1.00 94.50 209 ALA A O 1
ATOM 1664 N N . GLU A 1 210 ? 14.347 4.365 -9.103 1.00 94.62 210 GLU A N 1
ATOM 1665 C CA . GLU A 1 210 ? 15.610 3.667 -8.922 1.00 94.62 210 GLU A CA 1
ATOM 1666 C C . GLU A 1 210 ? 15.360 2.417 -8.072 1.00 94.62 210 GLU A C 1
ATOM 1668 O O . GLU A 1 210 ? 14.713 2.501 -7.023 1.00 94.62 210 GLU A O 1
ATOM 1673 N N . LEU A 1 211 ? 15.879 1.268 -8.516 1.00 94.81 211 LEU A N 1
ATOM 1674 C CA . LEU A 1 211 ? 15.947 0.052 -7.707 1.00 94.81 211 LEU A CA 1
ATOM 1675 C C . LEU A 1 211 ? 17.370 -0.140 -7.197 1.00 94.81 211 LEU A C 1
ATOM 1677 O O . LEU A 1 211 ? 18.328 -0.149 -7.967 1.00 94.81 211 LEU A O 1
ATOM 1681 N N . THR A 1 212 ? 17.490 -0.323 -5.889 1.00 93.88 212 THR A N 1
ATOM 1682 C CA . THR A 1 212 ? 18.755 -0.568 -5.188 1.00 93.88 212 THR A CA 1
ATOM 1683 C C . THR A 1 212 ? 18.636 -1.818 -4.323 1.00 93.88 212 THR A C 1
ATOM 1685 O O . THR A 1 212 ? 17.528 -2.283 -4.049 1.00 93.88 212 THR A O 1
ATOM 1688 N N . ASN A 1 213 ? 19.774 -2.376 -3.898 1.00 93.25 213 ASN A N 1
ATOM 1689 C CA . ASN A 1 213 ? 19.829 -3.582 -3.062 1.00 93.25 213 ASN A CA 1
ATOM 1690 C C . ASN A 1 213 ? 19.015 -4.754 -3.638 1.00 93.25 213 ASN A C 1
ATOM 1692 O O . ASN A 1 213 ? 18.331 -5.453 -2.895 1.00 93.25 213 ASN A O 1
ATOM 1696 N N . VAL A 1 214 ? 19.039 -4.930 -4.964 1.00 94.88 214 VAL A N 1
ATOM 1697 C CA . VAL A 1 214 ? 18.308 -6.019 -5.617 1.00 94.88 214 VAL A CA 1
ATOM 1698 C C . VAL A 1 214 ? 19.002 -7.336 -5.283 1.00 94.88 214 VAL A C 1
ATOM 1700 O O . VAL A 1 214 ? 20.177 -7.525 -5.597 1.00 94.88 214 VAL A O 1
ATOM 1703 N N . GLN A 1 215 ? 18.274 -8.233 -4.629 1.00 95.25 215 GLN A N 1
ATOM 1704 C CA . GLN A 1 215 ? 18.747 -9.538 -4.188 1.00 95.25 215 GLN A CA 1
ATOM 1705 C C . GLN A 1 215 ? 17.768 -10.614 -4.637 1.00 95.25 215 GLN A C 1
ATOM 1707 O O . GLN A 1 215 ? 16.562 -10.455 -4.468 1.00 95.25 215 GLN A O 1
ATOM 1712 N N . LEU A 1 216 ? 18.279 -11.721 -5.166 1.00 94.62 216 LEU A N 1
ATOM 1713 C CA . LEU A 1 216 ? 17.504 -12.904 -5.518 1.00 94.62 216 LEU A CA 1
ATOM 1714 C C . LEU A 1 216 ? 18.003 -14.069 -4.668 1.00 94.62 216 LEU A C 1
ATOM 1716 O O . LEU A 1 216 ? 19.168 -14.437 -4.751 1.00 94.62 216 LEU A O 1
ATOM 1720 N N . ASN A 1 217 ? 17.131 -14.634 -3.834 1.00 93.69 217 ASN A N 1
ATOM 1721 C CA . ASN A 1 217 ? 17.472 -15.697 -2.878 1.00 93.69 217 ASN A CA 1
ATOM 1722 C C . ASN A 1 217 ? 18.641 -15.336 -1.938 1.00 93.69 217 ASN A C 1
ATOM 1724 O O . ASN A 1 217 ? 19.355 -16.212 -1.462 1.00 93.69 217 ASN A O 1
ATOM 1728 N N . GLY A 1 218 ? 18.814 -14.041 -1.656 1.00 89.75 218 GLY A N 1
ATOM 1729 C CA . GLY A 1 218 ? 19.905 -13.506 -0.834 1.00 89.75 218 GLY A CA 1
ATOM 1730 C C . GLY A 1 218 ? 21.158 -13.106 -1.617 1.00 89.75 218 GLY A C 1
ATOM 1731 O O . GLY A 1 218 ? 21.979 -12.362 -1.082 1.00 89.75 218 GLY A O 1
ATOM 1732 N N . ASP A 1 219 ? 21.278 -13.507 -2.883 1.00 92.75 219 ASP A N 1
ATOM 1733 C CA . ASP A 1 219 ? 22.413 -13.155 -3.732 1.00 92.75 219 ASP A CA 1
ATOM 1734 C C . ASP A 1 219 ? 22.181 -11.815 -4.435 1.00 92.75 219 ASP A C 1
ATOM 1736 O O . ASP A 1 219 ? 21.109 -11.561 -4.990 1.00 92.75 219 ASP A O 1
ATOM 1740 N N . THR A 1 220 ? 23.193 -10.945 -4.433 1.00 92.62 220 THR A N 1
ATOM 1741 C CA . THR A 1 220 ? 23.130 -9.654 -5.129 1.00 92.62 220 THR A CA 1
ATOM 1742 C C . THR A 1 220 ? 22.955 -9.860 -6.630 1.00 92.62 220 THR A C 1
ATOM 1744 O O . THR A 1 220 ? 23.723 -10.575 -7.273 1.00 92.62 220 THR A O 1
ATOM 1747 N N . VAL A 1 221 ? 21.959 -9.186 -7.197 1.00 89.94 221 VAL A N 1
ATOM 1748 C CA . VAL A 1 221 ? 21.658 -9.220 -8.627 1.00 89.94 221 VAL A CA 1
ATOM 1749 C C . VAL A 1 221 ? 22.386 -8.084 -9.339 1.00 89.94 221 VAL A C 1
ATOM 1751 O O . VAL A 1 221 ? 22.253 -6.917 -8.968 1.00 89.94 221 VAL A O 1
ATOM 1754 N N . GLU A 1 222 ? 23.109 -8.418 -10.406 1.00 85.00 222 GLU A N 1
ATOM 1755 C CA . GLU A 1 222 ? 23.786 -7.434 -11.255 1.00 85.00 222 GLU A CA 1
ATOM 1756 C C . GLU A 1 222 ? 22.791 -6.414 -11.855 1.00 85.00 222 GLU A C 1
ATOM 1758 O O . GLU A 1 222 ? 21.736 -6.819 -12.366 1.00 85.00 222 GLU A O 1
ATOM 1763 N N . PRO A 1 223 ? 23.107 -5.101 -11.861 1.00 73.75 223 PRO A N 1
ATOM 1764 C CA . PRO A 1 223 ? 22.182 -4.049 -12.290 1.00 73.75 223 PRO A CA 1
ATOM 1765 C C . PRO A 1 223 ? 21.615 -4.194 -13.706 1.00 73.75 223 PRO A C 1
ATOM 1767 O O . PRO A 1 223 ? 20.503 -3.747 -13.972 1.00 73.75 223 PRO A O 1
ATOM 1770 N N . GLU A 1 224 ? 22.361 -4.804 -14.625 1.00 83.12 224 GLU A N 1
ATOM 1771 C CA . GLU A 1 224 ? 21.913 -5.007 -16.008 1.00 83.12 224 GLU A CA 1
ATOM 1772 C C . GLU A 1 224 ? 20.996 -6.224 -16.164 1.00 83.12 224 GLU A C 1
ATOM 1774 O O . GLU A 1 224 ? 20.183 -6.272 -17.086 1.00 83.12 224 GLU A O 1
ATOM 1779 N N . MET A 1 225 ? 21.072 -7.194 -15.247 1.00 87.44 225 MET A N 1
ATOM 1780 C CA . MET A 1 225 ? 20.291 -8.425 -15.346 1.00 87.44 225 MET A CA 1
ATOM 1781 C C . MET A 1 225 ? 18.805 -8.151 -15.112 1.00 87.44 225 MET A C 1
ATOM 1783 O O . MET A 1 225 ? 17.971 -8.475 -15.961 1.00 87.44 225 MET A O 1
ATOM 1787 N N . TRP A 1 226 ? 18.464 -7.502 -13.996 1.00 87.50 226 TRP A N 1
ATOM 1788 C CA . TRP A 1 226 ? 17.063 -7.284 -13.628 1.00 87.50 226 TRP A CA 1
ATOM 1789 C C . TRP A 1 226 ? 16.336 -6.314 -14.569 1.00 87.50 226 TRP A C 1
ATOM 1791 O O . TRP A 1 226 ? 15.125 -6.427 -14.745 1.00 87.50 226 TRP A O 1
ATOM 1801 N N . LYS A 1 227 ? 17.055 -5.408 -15.248 1.00 87.00 227 LYS A N 1
ATOM 1802 C CA . LYS A 1 227 ? 16.477 -4.487 -16.248 1.00 87.00 227 LYS A CA 1
ATOM 1803 C C . LYS A 1 227 ? 15.831 -5.215 -17.426 1.00 87.00 227 LYS A C 1
ATOM 1805 O O . LYS A 1 227 ? 14.988 -4.648 -18.118 1.00 87.00 227 LYS A O 1
ATOM 1810 N N . THR A 1 228 ? 16.207 -6.472 -17.661 1.00 88.38 228 THR A N 1
ATOM 1811 C CA . THR A 1 228 ? 15.608 -7.294 -18.717 1.00 88.38 228 THR A CA 1
ATOM 1812 C C . THR A 1 228 ? 14.257 -7.898 -18.316 1.00 88.38 228 THR A C 1
ATOM 1814 O O . THR A 1 228 ? 13.490 -8.276 -19.202 1.00 88.38 228 THR A O 1
ATOM 1817 N N . TRP A 1 229 ? 13.907 -7.924 -17.022 1.00 91.94 229 TRP A N 1
ATOM 1818 C CA . TRP A 1 229 ? 12.693 -8.547 -16.465 1.00 91.94 229 TRP A CA 1
ATOM 1819 C C . TRP A 1 229 ? 11.441 -7.661 -16.578 1.00 91.94 229 TRP A C 1
ATOM 1821 O O . TRP A 1 229 ? 10.650 -7.532 -15.649 1.00 91.94 229 TRP A O 1
ATOM 1831 N N . THR A 1 230 ? 11.251 -7.004 -17.720 1.00 86.88 230 THR A N 1
ATOM 1832 C CA . THR A 1 230 ? 10.104 -6.106 -17.961 1.00 86.88 230 THR A CA 1
ATOM 1833 C C . THR A 1 230 ? 8.831 -6.836 -18.403 1.00 86.88 230 THR A C 1
ATOM 1835 O O . THR A 1 230 ? 7.779 -6.207 -18.547 1.00 86.88 230 THR A O 1
ATOM 1838 N N . ALA A 1 231 ? 8.913 -8.152 -18.608 1.00 86.31 231 ALA A N 1
ATOM 1839 C CA . ALA A 1 231 ? 7.825 -9.023 -19.034 1.00 86.31 231 ALA A CA 1
ATOM 1840 C C . ALA A 1 231 ? 7.799 -10.306 -18.187 1.00 86.31 231 ALA A C 1
ATOM 1842 O O . ALA A 1 231 ? 8.829 -10.713 -17.647 1.00 86.31 231 ALA A O 1
ATOM 1843 N N . ASP A 1 232 ? 6.616 -10.912 -18.058 1.00 82.69 232 ASP A N 1
ATOM 1844 C CA . ASP A 1 232 ? 6.378 -12.035 -17.138 1.00 82.69 232 ASP A CA 1
ATOM 1845 C C . ASP A 1 232 ? 7.210 -13.279 -17.482 1.00 82.69 232 ASP A C 1
ATOM 1847 O O . ASP A 1 232 ? 7.727 -13.941 -16.589 1.00 82.69 232 ASP A O 1
ATOM 1851 N N . ASP A 1 233 ? 7.406 -13.537 -18.776 1.00 86.69 233 ASP A N 1
ATOM 1852 C CA . ASP A 1 233 ? 8.196 -14.644 -19.328 1.00 86.69 233 ASP A CA 1
ATOM 1853 C C . ASP A 1 233 ? 9.702 -14.518 -19.060 1.00 86.69 233 ASP A C 1
ATOM 1855 O O . ASP A 1 233 ? 10.437 -15.501 -19.133 1.00 86.69 233 ASP A O 1
ATOM 1859 N N . LYS A 1 234 ? 10.169 -13.306 -18.745 1.00 89.19 234 LYS A N 1
ATOM 1860 C CA . LYS A 1 234 ? 11.575 -13.019 -18.441 1.00 89.19 234 LYS A CA 1
ATOM 1861 C C . LYS A 1 234 ? 11.871 -13.026 -16.947 1.00 89.19 234 LYS A C 1
ATOM 1863 O O . LYS A 1 234 ? 13.042 -13.071 -16.572 1.00 89.19 234 LYS A O 1
ATOM 1868 N N . LEU A 1 235 ? 10.844 -12.932 -16.104 1.00 90.19 235 LEU A N 1
ATOM 1869 C CA . LEU A 1 235 ? 10.999 -12.925 -14.656 1.00 90.19 235 LEU A CA 1
ATOM 1870 C C . LEU A 1 235 ? 11.169 -14.366 -14.141 1.00 90.19 235 LEU A C 1
ATOM 1872 O O . LEU A 1 235 ? 10.412 -15.246 -14.557 1.00 90.19 235 LEU A O 1
ATOM 1876 N N . PRO A 1 236 ? 12.101 -14.636 -13.208 1.00 90.56 236 PRO A N 1
ATOM 1877 C CA . PRO A 1 236 ? 12.183 -15.946 -12.572 1.00 90.56 236 PRO A CA 1
ATOM 1878 C C . PRO A 1 236 ? 10.857 -16.327 -11.892 1.00 90.56 236 PRO A C 1
ATOM 1880 O O . PRO A 1 236 ? 10.185 -15.489 -11.297 1.00 90.56 236 PRO A O 1
ATOM 1883 N N . THR A 1 237 ? 10.470 -17.599 -11.971 1.00 89.12 237 THR A N 1
ATOM 1884 C CA . THR A 1 237 ? 9.164 -18.086 -11.482 1.00 89.12 237 THR A CA 1
ATOM 1885 C C . THR A 1 237 ? 9.200 -18.640 -10.056 1.00 89.12 237 THR A C 1
ATOM 1887 O O . THR A 1 237 ? 8.180 -19.097 -9.549 1.00 89.12 237 THR A O 1
ATOM 1890 N N . GLN A 1 238 ? 10.379 -18.700 -9.435 1.00 92.81 238 GLN A N 1
ATOM 1891 C CA . GLN A 1 238 ? 10.609 -19.289 -8.115 1.00 92.81 238 GLN A CA 1
ATOM 1892 C C . GLN A 1 238 ? 11.689 -18.505 -7.368 1.00 92.81 238 GLN A C 1
ATOM 1894 O O . GLN A 1 238 ? 12.588 -17.935 -7.989 1.00 92.81 238 GLN A O 1
ATOM 1899 N N . GLY A 1 239 ? 11.618 -18.530 -6.037 1.00 93.75 239 GLY A N 1
ATOM 1900 C CA . GLY A 1 239 ? 12.545 -17.830 -5.148 1.00 93.75 239 GLY A CA 1
ATOM 1901 C C . GLY A 1 239 ? 11.955 -16.569 -4.521 1.00 93.75 239 GLY A C 1
ATOM 1902 O O . GLY A 1 239 ? 10.774 -16.269 -4.691 1.00 93.75 239 GLY A O 1
ATOM 1903 N N . ALA A 1 240 ? 12.793 -15.830 -3.800 1.00 94.88 240 ALA A N 1
ATOM 1904 C CA . ALA A 1 240 ? 12.422 -14.590 -3.130 1.00 94.88 240 ALA A CA 1
ATOM 1905 C C . ALA A 1 240 ? 13.295 -13.428 -3.616 1.00 94.88 240 ALA A C 1
ATOM 1907 O O . ALA A 1 240 ? 14.525 -13.526 -3.620 1.00 94.88 240 ALA A O 1
ATOM 1908 N N . LEU A 1 241 ? 12.657 -12.325 -4.002 1.00 95.38 241 LEU A N 1
ATOM 1909 C CA . LEU A 1 241 ? 13.313 -11.091 -4.411 1.00 95.38 241 LEU A CA 1
ATOM 1910 C C . LEU A 1 241 ? 13.243 -10.045 -3.289 1.00 95.38 241 LEU A C 1
ATOM 1912 O O . LEU A 1 241 ? 12.169 -9.742 -2.768 1.00 95.38 241 LEU A O 1
ATOM 1916 N N . GLY A 1 242 ? 14.385 -9.459 -2.949 1.00 95.12 242 GLY A N 1
ATOM 1917 C CA . GLY A 1 242 ? 14.484 -8.258 -2.124 1.00 95.12 242 GLY A CA 1
ATOM 1918 C C . GLY A 1 242 ? 14.929 -7.065 -2.967 1.00 95.12 242 GLY A C 1
ATOM 1919 O O . GLY A 1 242 ? 15.776 -7.216 -3.843 1.00 95.12 242 GLY A O 1
ATOM 1920 N N . CYS A 1 243 ? 14.370 -5.880 -2.732 1.00 95.31 243 CYS A N 1
ATOM 1921 C CA . CYS A 1 243 ? 14.826 -4.629 -3.338 1.00 95.31 243 CYS A CA 1
ATOM 1922 C C . CYS A 1 243 ? 14.320 -3.400 -2.571 1.00 95.31 243 CYS A C 1
ATOM 1924 O O . CYS A 1 243 ? 13.294 -3.434 -1.891 1.00 95.31 243 CYS A O 1
ATOM 1926 N N . SER A 1 244 ? 15.003 -2.272 -2.730 1.00 94.81 244 SER A N 1
ATOM 1927 C CA . SER A 1 244 ? 14.519 -0.956 -2.304 1.00 94.81 244 SER A CA 1
ATOM 1928 C C . SER A 1 244 ? 14.202 -0.105 -3.525 1.00 94.81 244 SER A C 1
ATOM 1930 O O . SER A 1 244 ? 15.040 0.025 -4.418 1.00 94.81 244 SER A O 1
ATOM 1932 N N . MET A 1 245 ? 13.012 0.487 -3.548 1.00 94.44 245 MET A N 1
ATOM 1933 C CA . MET A 1 245 ? 12.571 1.382 -4.611 1.00 94.44 245 MET A CA 1
ATOM 1934 C C . MET A 1 245 ? 12.574 2.822 -4.106 1.00 94.44 245 MET A C 1
ATOM 1936 O O . MET A 1 245 ? 12.083 3.095 -3.011 1.00 94.44 245 MET A O 1
ATOM 1940 N N . ARG A 1 246 ? 13.082 3.747 -4.924 1.00 95.12 246 ARG A N 1
ATOM 1941 C CA . ARG A 1 246 ? 12.982 5.192 -4.697 1.00 95.12 246 ARG A CA 1
ATOM 1942 C C . ARG A 1 246 ? 12.477 5.900 -5.948 1.00 95.12 246 ARG A C 1
ATOM 1944 O O . ARG A 1 246 ? 12.996 5.695 -7.040 1.00 95.12 246 ARG A O 1
ATOM 1951 N N . ALA A 1 247 ? 11.494 6.770 -5.785 1.00 93.44 247 ALA A N 1
ATOM 1952 C CA . ALA A 1 247 ? 11.032 7.689 -6.808 1.00 93.44 247 ALA A CA 1
ATOM 1953 C C . ALA A 1 247 ? 12.125 8.705 -7.177 1.00 93.44 247 ALA A C 1
ATOM 1955 O O . ALA A 1 247 ? 12.691 9.347 -6.296 1.00 93.44 247 ALA A O 1
ATOM 1956 N N . LEU A 1 248 ? 12.385 8.911 -8.474 1.00 93.00 248 LEU A N 1
ATOM 1957 C CA . LEU A 1 248 ? 13.343 9.937 -8.918 1.00 93.00 248 LEU A CA 1
ATOM 1958 C C . LEU A 1 248 ? 12.743 11.348 -8.928 1.00 93.00 248 LEU A C 1
ATOM 1960 O O . LEU A 1 248 ? 13.460 12.331 -8.756 1.00 93.00 248 LEU A O 1
ATOM 1964 N N . GLN A 1 249 ? 11.426 11.449 -9.109 1.00 86.75 249 GLN A N 1
ATOM 1965 C CA . GLN A 1 249 ? 10.684 12.703 -9.022 1.00 86.75 249 GLN A CA 1
ATOM 1966 C C . GLN A 1 249 ? 9.556 12.572 -7.991 1.00 86.75 249 GLN A C 1
ATOM 1968 O O . GLN A 1 249 ? 8.729 11.652 -8.120 1.00 86.75 249 GLN A O 1
ATOM 1973 N N . PRO A 1 250 ? 9.503 13.467 -6.986 1.00 79.44 250 PRO A N 1
ATOM 1974 C CA . PRO A 1 250 ? 8.379 13.534 -6.075 1.00 79.44 250 PRO A CA 1
ATOM 1975 C C . PRO A 1 250 ? 7.176 14.121 -6.802 1.00 79.44 250 PRO A C 1
ATOM 1977 O O . PRO A 1 250 ? 7.260 15.163 -7.447 1.00 79.44 250 PRO A O 1
ATOM 1980 N N . VAL A 1 251 ? 6.060 13.411 -6.717 1.00 80.56 251 VAL A N 1
ATOM 1981 C CA . VAL A 1 251 ? 4.817 13.746 -7.404 1.00 80.56 251 VAL A CA 1
ATOM 1982 C C . VAL A 1 251 ? 3.688 13.504 -6.422 1.00 80.56 251 VAL A C 1
ATOM 1984 O O . VAL A 1 251 ? 3.621 12.432 -5.825 1.00 80.56 251 VAL A O 1
ATOM 1987 N N . GLN A 1 252 ? 2.824 14.502 -6.257 1.00 70.19 252 GLN A N 1
ATOM 1988 C CA . GLN A 1 252 ? 1.715 14.454 -5.301 1.00 70.19 252 GLN A CA 1
ATOM 1989 C C . GLN A 1 252 ? 0.370 14.143 -5.965 1.00 70.19 252 GLN A C 1
ATOM 1991 O O . GLN A 1 252 ? -0.596 13.854 -5.270 1.00 70.19 252 GLN A O 1
ATOM 1996 N N . SER A 1 253 ? 0.277 14.198 -7.299 1.00 77.69 253 SER A N 1
ATOM 1997 C CA . SER A 1 253 ? -0.959 13.863 -8.013 1.00 77.69 253 SER A CA 1
ATOM 1998 C C . SER A 1 253 ? -0.727 13.383 -9.448 1.00 77.69 253 SER A C 1
ATOM 2000 O O . SER A 1 253 ? 0.254 13.746 -10.098 1.00 77.69 253 SER A O 1
ATOM 2002 N N . GLU A 1 254 ? -1.677 12.605 -9.983 1.00 81.12 254 GLU A N 1
ATOM 2003 C CA . GLU A 1 254 ? -1.656 12.116 -11.376 1.00 81.12 254 GLU A CA 1
ATOM 2004 C C . GLU A 1 254 ? -1.573 13.266 -12.404 1.00 81.12 254 GLU A C 1
ATOM 2006 O O . GLU A 1 254 ? -0.993 13.114 -13.483 1.00 81.12 254 GLU A O 1
ATOM 2011 N N . ALA A 1 255 ? -2.140 14.433 -12.078 1.00 81.31 255 ALA A N 1
ATOM 2012 C CA . ALA A 1 255 ? -2.176 15.601 -12.960 1.00 81.31 255 ALA A CA 1
ATOM 2013 C C . ALA A 1 255 ? -0.782 16.177 -13.258 1.00 81.31 255 ALA A C 1
ATOM 2015 O O . ALA A 1 255 ? -0.579 16.778 -14.310 1.00 81.31 255 ALA A O 1
ATOM 2016 N N . GLN A 1 256 ? 0.179 15.968 -12.358 1.00 83.19 256 GLN A N 1
ATOM 2017 C CA . GLN A 1 256 ? 1.562 16.420 -12.520 1.00 83.19 256 GLN A CA 1
ATOM 2018 C C . GLN A 1 256 ? 2.378 15.494 -13.437 1.00 83.19 256 GLN A C 1
ATOM 2020 O O . GLN A 1 256 ? 3.465 15.869 -13.874 1.00 83.19 256 GLN A O 1
ATOM 2025 N N . LEU A 1 257 ? 1.874 14.291 -13.743 1.00 87.06 257 LEU A N 1
ATOM 2026 C CA . LEU A 1 257 ? 2.579 13.326 -14.582 1.00 87.06 257 LEU A CA 1
ATOM 2027 C C . LEU A 1 257 ? 2.348 13.587 -16.079 1.00 87.06 257 LEU A C 1
ATOM 2029 O O . LEU A 1 257 ? 1.196 13.746 -16.512 1.00 87.06 257 LEU A O 1
ATOM 2033 N N . PRO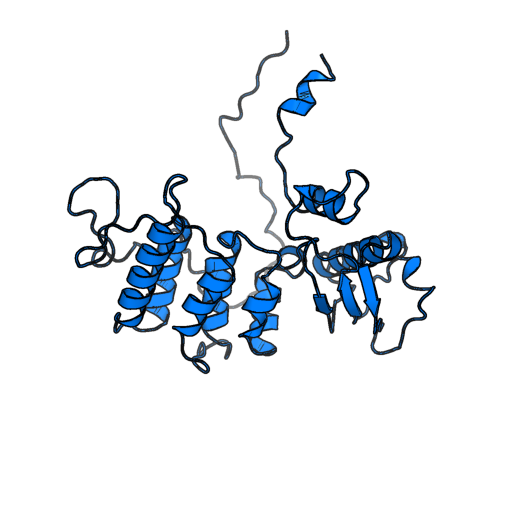 A 1 258 ? 3.414 13.533 -16.904 1.00 88.75 258 PRO A N 1
ATOM 2034 C CA . PRO A 1 258 ? 3.278 13.643 -18.348 1.00 88.75 258 PRO A CA 1
ATOM 2035 C C . PRO A 1 258 ? 2.481 12.454 -18.917 1.00 88.75 258 PRO A C 1
ATOM 2037 O O . PRO A 1 258 ? 2.493 11.364 -18.340 1.00 88.75 258 PRO A O 1
ATOM 2040 N N . PRO A 1 259 ? 1.829 12.603 -20.086 1.00 87.06 259 PRO A N 1
ATOM 2041 C CA . PRO A 1 259 ? 1.061 11.520 -20.713 1.00 87.06 259 PRO A CA 1
ATOM 2042 C C . PRO A 1 259 ? 1.876 10.249 -21.004 1.00 87.06 259 PRO A C 1
ATOM 2044 O O . PRO A 1 259 ? 1.329 9.152 -21.055 1.00 87.06 259 PRO A O 1
ATOM 2047 N N . THR A 1 260 ? 3.190 10.383 -21.191 1.00 90.81 260 THR A N 1
ATOM 2048 C CA . THR A 1 260 ? 4.100 9.263 -21.462 1.00 90.81 260 THR A CA 1
ATOM 2049 C C . THR A 1 260 ? 4.533 8.503 -20.207 1.00 90.81 260 THR A C 1
ATOM 2051 O O . THR A 1 260 ? 5.155 7.449 -20.357 1.00 90.81 260 THR A O 1
ATOM 2054 N N . SER A 1 261 ? 4.201 9.000 -19.007 1.00 93.31 261 SER A N 1
ATOM 2055 C CA . SER A 1 261 ? 4.650 8.439 -17.728 1.00 93.31 261 SER A CA 1
ATOM 2056 C C . SER A 1 261 ? 4.198 6.991 -17.534 1.00 93.31 261 SER A C 1
ATOM 2058 O O . SER A 1 261 ? 3.022 6.648 -17.691 1.00 93.31 261 SER A O 1
ATOM 2060 N N . MET A 1 262 ? 5.141 6.143 -17.135 1.00 93.00 262 MET A N 1
ATOM 2061 C CA . MET A 1 262 ? 4.897 4.773 -16.712 1.00 93.00 262 MET A CA 1
ATOM 2062 C C . MET A 1 262 ? 4.081 4.730 -15.421 1.00 93.00 262 MET A C 1
ATOM 2064 O O . MET A 1 262 ? 3.156 3.926 -15.342 1.00 93.00 262 MET A O 1
ATOM 2068 N N . ARG A 1 263 ? 4.336 5.617 -14.444 1.00 91.44 263 ARG A N 1
ATOM 2069 C CA . ARG A 1 263 ? 3.488 5.718 -13.240 1.00 91.44 263 ARG A CA 1
ATOM 2070 C C . ARG A 1 263 ? 2.034 5.981 -13.603 1.00 91.44 263 ARG A C 1
ATOM 2072 O O . ARG A 1 263 ? 1.153 5.289 -13.101 1.00 91.44 263 ARG A O 1
ATOM 2079 N N . LYS A 1 264 ? 1.786 6.914 -14.529 1.00 89.88 264 LYS A N 1
ATOM 2080 C CA . LYS A 1 264 ? 0.431 7.242 -14.994 1.00 89.88 264 LYS A CA 1
ATOM 2081 C C . LYS A 1 264 ? -0.249 6.043 -15.659 1.00 89.88 264 LYS A C 1
ATOM 2083 O O . LYS A 1 264 ? -1.391 5.730 -15.337 1.00 89.88 264 LYS A O 1
ATOM 2088 N N . LYS A 1 265 ? 0.470 5.326 -16.528 1.00 88.75 265 LYS A N 1
ATOM 2089 C CA . LYS A 1 265 ? -0.022 4.089 -17.160 1.00 88.75 265 LYS A CA 1
ATOM 2090 C C . LYS A 1 265 ? -0.338 2.997 -16.134 1.00 88.75 265 LYS A C 1
ATOM 2092 O O . LYS A 1 265 ? -1.371 2.343 -16.244 1.00 88.75 265 LYS A O 1
ATOM 2097 N N . LEU A 1 266 ? 0.519 2.810 -15.127 1.00 87.06 266 LEU A N 1
ATOM 2098 C CA . LEU A 1 266 ? 0.281 1.834 -14.060 1.00 87.06 266 LEU A CA 1
ATOM 2099 C C . LEU A 1 266 ? -0.939 2.199 -13.218 1.00 87.06 266 LEU A C 1
ATOM 2101 O O . LEU A 1 266 ? -1.747 1.319 -12.955 1.00 87.06 266 LEU A O 1
ATOM 2105 N N . MET A 1 267 ? -1.127 3.474 -12.861 1.00 82.88 267 MET A N 1
ATOM 2106 C CA . MET A 1 267 ? -2.329 3.916 -12.137 1.00 82.88 267 MET A CA 1
ATOM 2107 C C . MET A 1 267 ? -3.606 3.582 -12.914 1.00 82.88 267 MET A C 1
ATOM 2109 O O . MET A 1 267 ? -4.572 3.109 -12.333 1.00 82.88 267 MET A O 1
ATOM 2113 N N . GLN A 1 268 ? -3.598 3.766 -14.237 1.00 77.12 268 GLN A N 1
ATOM 2114 C CA . GLN A 1 268 ? -4.727 3.409 -15.104 1.00 77.12 268 GLN A CA 1
ATOM 2115 C C . GLN A 1 268 ? -4.954 1.897 -15.234 1.00 77.12 268 GLN A C 1
ATOM 2117 O O . GLN A 1 268 ? -6.046 1.490 -15.605 1.00 77.12 268 GLN A O 1
ATOM 2122 N N . THR A 1 269 ? -3.930 1.082 -14.966 1.00 75.06 269 THR A N 1
ATOM 2123 C CA . THR A 1 269 ? -4.008 -0.387 -15.037 1.00 75.06 269 THR A CA 1
ATOM 2124 C C . THR A 1 269 ? -4.437 -0.996 -13.699 1.00 75.06 269 THR A C 1
ATOM 2126 O O . THR A 1 269 ? -5.152 -1.989 -13.679 1.00 75.06 269 THR A O 1
ATOM 2129 N N . LEU A 1 270 ? -3.975 -0.412 -12.589 1.00 69.31 270 LEU A N 1
ATOM 2130 C CA . LEU A 1 270 ? -4.274 -0.835 -11.218 1.00 69.31 270 LEU A CA 1
ATOM 2131 C C . LEU A 1 270 ? -5.675 -0.414 -10.776 1.00 69.31 270 LEU A C 1
ATOM 2133 O O . LEU A 1 270 ? -6.373 -1.171 -10.110 1.00 69.31 270 LEU A O 1
ATOM 2137 N N . LEU A 1 271 ? -6.100 0.786 -11.169 1.00 54.59 271 LEU A N 1
ATOM 2138 C CA . LEU A 1 271 ? -7.476 1.210 -10.992 1.00 54.59 271 LEU A CA 1
ATOM 2139 C C . LEU A 1 271 ? -8.304 0.507 -12.065 1.00 54.59 271 LEU A C 1
ATOM 2141 O O . LEU A 1 271 ? -8.118 0.771 -13.252 1.00 54.59 271 LEU A O 1
ATOM 2145 N N . PHE A 1 272 ? -9.261 -0.329 -11.661 1.00 41.69 272 PHE A N 1
ATOM 2146 C CA . PHE A 1 272 ? -10.397 -0.675 -12.513 1.00 41.69 272 PHE A CA 1
ATOM 2147 C C . PHE A 1 272 ? -11.184 0.611 -12.806 1.00 41.69 272 PHE A C 1
ATOM 2149 O O . PHE A 1 272 ? -12.224 0.883 -12.208 1.00 41.69 272 PHE A O 1
ATOM 2156 N N . LYS A 1 273 ? -10.677 1.459 -13.706 1.00 34.22 273 LYS A N 1
ATOM 2157 C CA . LYS A 1 273 ? -11.475 2.538 -14.269 1.00 34.22 273 LYS A CA 1
ATOM 2158 C C . LYS A 1 273 ? -12.508 1.849 -15.148 1.00 34.22 273 LYS A C 1
ATOM 2160 O O . LYS A 1 273 ? -12.167 1.292 -16.191 1.00 34.22 273 LYS A O 1
ATOM 2165 N N . LEU A 1 274 ? -13.771 1.872 -14.711 1.00 30.12 274 LEU A N 1
ATOM 2166 C CA . LEU A 1 274 ? -14.890 1.720 -15.635 1.00 30.12 274 LEU A CA 1
ATOM 2167 C C . LEU A 1 274 ? -14.594 2.644 -16.825 1.00 30.12 274 LEU A C 1
ATOM 2169 O O . LEU A 1 274 ? -14.234 3.802 -16.582 1.00 30.12 274 LEU A O 1
ATOM 2173 N N . PRO A 1 275 ? -14.649 2.137 -18.068 1.00 29.58 275 PRO A N 1
ATOM 2174 C CA . PRO A 1 275 ? -14.271 2.915 -19.232 1.00 29.58 275 PRO A CA 1
ATOM 2175 C C . PRO A 1 275 ? -15.027 4.238 -19.204 1.00 29.58 275 PRO A C 1
ATOM 2177 O O . PRO A 1 275 ? -16.253 4.281 -19.081 1.00 29.58 275 PRO A O 1
ATOM 2180 N N . ASP A 1 276 ? -14.256 5.319 -19.239 1.00 34.06 276 ASP A N 1
ATOM 2181 C CA . ASP A 1 276 ? -14.783 6.668 -19.282 1.00 34.06 276 ASP A CA 1
ATOM 2182 C C . ASP A 1 276 ? -15.679 6.759 -20.523 1.00 34.06 276 ASP A C 1
ATOM 2184 O O . ASP A 1 276 ? -15.238 6.448 -21.635 1.00 34.06 276 ASP A O 1
ATOM 2188 N N . LYS A 1 277 ? -16.943 7.166 -20.353 1.00 39.78 277 LYS A N 1
ATOM 2189 C CA . LYS A 1 277 ? -17.937 7.278 -21.443 1.00 39.78 277 LYS A CA 1
ATOM 2190 C C . LYS A 1 277 ? -17.488 8.213 -22.581 1.00 39.78 277 LYS A C 1
ATOM 2192 O O . LYS A 1 277 ? -18.160 8.314 -23.601 1.00 39.78 277 LYS A O 1
ATOM 2197 N N . ALA A 1 278 ? -16.345 8.879 -22.436 1.00 40.75 278 ALA A N 1
ATOM 2198 C CA . ALA A 1 278 ? -15.668 9.624 -23.487 1.00 40.75 278 ALA A CA 1
ATOM 2199 C C . ALA A 1 278 ? -15.010 8.745 -24.578 1.00 40.75 278 ALA A C 1
ATOM 2201 O O . ALA A 1 278 ? -14.752 9.252 -25.667 1.00 40.75 278 ALA A O 1
ATOM 2202 N N . GLN A 1 279 ? -14.750 7.450 -24.342 1.00 35.88 279 GLN A N 1
ATOM 2203 C CA . GLN A 1 279 ? -14.150 6.562 -25.358 1.00 35.88 279 GLN A CA 1
ATOM 2204 C C . GLN A 1 279 ? -15.160 5.917 -26.327 1.00 35.88 279 GLN A C 1
ATOM 2206 O O . GLN A 1 279 ? -14.744 5.370 -27.347 1.00 35.88 279 GLN A O 1
ATOM 2211 N N . GLU A 1 280 ? -16.472 6.037 -26.091 1.00 33.28 280 GLU A N 1
ATOM 2212 C CA . GLU A 1 280 ? -17.507 5.494 -26.993 1.00 33.28 280 GLU A CA 1
ATOM 2213 C C . GLU A 1 280 ? -17.765 6.354 -28.245 1.00 33.28 280 GLU A C 1
ATOM 2215 O O . GLU A 1 280 ? -18.336 5.867 -29.216 1.00 33.28 280 GLU A O 1
ATOM 2220 N N . GLN A 1 281 ? -17.302 7.609 -28.291 1.00 34.31 281 GLN A N 1
ATOM 2221 C CA . GLN A 1 281 ? -17.539 8.496 -29.445 1.00 34.31 281 GLN A CA 1
ATOM 2222 C C . GLN A 1 281 ? -16.530 8.344 -30.597 1.00 34.31 281 GLN A C 1
ATOM 2224 O O . GLN A 1 281 ? -16.618 9.075 -31.580 1.00 34.31 281 GLN A O 1
ATOM 2229 N N . ALA A 1 282 ? -15.586 7.402 -30.519 1.00 36.47 282 ALA A N 1
ATOM 2230 C CA . ALA A 1 282 ? -14.628 7.144 -31.601 1.00 36.47 282 ALA A CA 1
ATOM 2231 C C . ALA A 1 282 ? -14.990 5.936 -32.491 1.00 36.47 282 ALA A C 1
ATOM 2233 O O . ALA A 1 282 ? -14.244 5.626 -33.418 1.00 36.47 282 ALA A O 1
ATOM 2234 N N . LEU A 1 283 ? -16.113 5.255 -32.229 1.00 36.06 283 LEU A N 1
ATOM 2235 C CA . LEU A 1 283 ? -16.563 4.079 -32.990 1.00 36.06 283 LEU A CA 1
ATOM 2236 C C . LEU A 1 283 ? -18.073 4.110 -33.299 1.00 36.06 283 LEU A C 1
ATOM 2238 O O . LEU A 1 283 ? -18.755 3.089 -33.208 1.00 36.06 283 LEU A O 1
ATOM 2242 N N . SER A 1 284 ? -18.585 5.273 -33.706 1.00 32.06 284 SER A N 1
ATOM 2243 C CA . SER A 1 284 ? -19.889 5.398 -34.376 1.00 32.06 284 SER A CA 1
ATOM 2244 C C . SER A 1 284 ? -19.758 6.147 -35.690 1.00 32.06 284 SER A C 1
ATOM 2246 O O . SER A 1 284 ? -19.230 7.281 -35.631 1.00 32.06 284 SER A O 1
#